Protein 4JIX (pdb70)

Sequence (216 aa):
GPMAINENKKDIKDIVNEILISLNINESINIEIKPMKQKIASFSFKTKTLRLNKYVVENFDEELLHYIILHELIHFKIKSINHGIKFENELRNYFSKNECDEIELKIIQKLIKKDIKDIVNEILISLNINESINIEIKPMKQKIASFSFKTKTLRLNKYVVENFDEELLHYIILHELIHFKIKSINHGIKFENELRNYFSKNECDEIELKIIQKLI

Organism: Methanocaldococcus jannaschii (strain ATCC 43067 / DSM 2661 / JAL-1 / JCM 10045 / NBRC 100440) (NCBI:txid243232)

Solvent-accessible surface area: 12639 Å² total; per-residue (Å²): 122,140,163,89,167,130,168,152,122,76,83,22,83,69,3,0,71,85,1,23,142,68,2,133,22,154,76,102,28,84,44,67,51,85,102,28,154,107,70,11,1,34,29,29,62,199,70,74,4,0,64,2,9,89,59,5,17,96,66,1,107,70,80,8,7,49,3,1,0,0,13,4,0,0,15,0,75,35,114,35,140,95,70,39,135,146,6,85,87,36,17,91,119,57,36,53,103,114,80,4,52,106,7,16,60,102,0,0,51,85,8,20,252,98,78,21,93,77,5,0,70,95,14,19,136,59,3,124,25,149,65,104,29,82,30,69,48,81,100,32,171,78,79,9,1,29,27,29,74,190,63,72,6,0,65,4,12,88,37,9,24,110,68,13,102,72,76,5,14,54,6,2,1,3,4,5,0,0,15,1,70,22,112,38,131,94,68,44,120,140,11,69,85,31,14,79,116,74,24,52,123,115,87,3,53,95,1,29,52,95,0,2,69,72,9,20

Secondary structure (DSSP, 8-state):
-PPPP-PPPPPHHHHHHHHHHHTT--S--EEEEE--SS-SEEEETTTTEEEEEHHHHHHS-HHHHHHHHHHHHHHHHHT-SS-SHHHHHHHTTT--HHHHHHHHHHHHHHH-/---HHHHHHHHHHHTT--S--EEEEE--SS-SEEEETTTTEEEEEHHHHHHS-HHHHHHHHHHHHHHHHHT-S--SHHHHHHHTTT--HHHHHHHHHHHHHHH-

Nearest PDB structures (foldseek):
  4jix-assembly1_A  TM=1.009E+00  e=1.979E-20  Methanocaldococcus jannaschii DSM 2661
  4jix-assembly1_B  TM=9.844E-01  e=7.527E-17  Methanocaldococcus jannaschii DSM 2661
  4qhj-assembly1_B  TM=8.381E-01  e=2.199E-07  Methanocaldococcus jannaschii DSM 2661
  4qhi-assembly2_C  TM=8.700E-01  e=8.161E-07  Methanocaldococcus jannaschii DSM 2661
  4qhg-assembly1_A-2  TM=8.416E-01  e=4.690E-06  Methanocaldococcus jannaschii DSM 2661

Radius of gyration: 18.77 Å; Cα contacts (8 Å, |Δi|>4): 238; chains: 2; bounding box: 34×48×47 Å

Foldseek 3Di:
DDDDDDDDADQLVVLLVVLCVVLVPPDDAAEAAEADDPDQWEADPVRRYTYGHNVCNVPPHSLLSSLRSNLRVLCVSVVHPDCDVSSVVSVVVPDDPVRNVVSVVVVVVVPD/DDDLVVLLVVLCVVLVPPDDAAEAEEADPPDQWEADLVRRYIYGHNVCSVPPDPVLSNLVSLQHVLCVVVVHPDCDDSNVVSCCVPADPVRVVVSVVVVVVVVD

B-factor: mean 56.29, std 16.5, range [34.21, 145.55]

CATH classification: 3.30.2010.10

InterPro domains:
  IPR002725 YgjP-like, metallopeptidase domain [PF01863] (7-95)

Structure (mmCIF, N/CA/C/O backbone):
data_4JIX
#
_entry.id   4JIX
#
_cell.length_a   76.590
_cell.length_b   76.590
_cell.length_c   124.310
_cell.angle_alpha   90.00
_cell.angle_beta   90.00
_cell.angle_gamma   120.00
#
_symmetry.space_group_name_H-M   'P 31 2 1'
#
loop_
_entity.id
_entity.type
_entity.pdbx_description
1 polymer Projannalysin
2 non-polymer 'ZINC ION'
3 non-polymer 2-AMINO-2-HYDROXYMETHYL-PROPANE-1,3-DIOL
4 non-polymer 'SULFATE ION'
5 non-polymer 'CHLORIDE ION'
6 non-polymer GLYCEROL
7 water water
#
loop_
_atom_site.group_PDB
_atom_site.id
_atom_site.type_symbol
_atom_site.label_atom_id
_atom_site.label_alt_id
_atom_site.label_comp_id
_atom_site.label_asym_id
_atom_site.label_entity_id
_atom_site.label_seq_id
_atom_site.pdbx_PDB_ins_code
_atom_site.Cartn_x
_atom_site.Cartn_y
_atom_site.Cartn_z
_atom_site.occupancy
_atom_site.B_iso_or_equiv
_atom_site.auth_seq_id
_atom_site.auth_comp_id
_atom_site.auth_asym_id
_atom_site.auth_atom_id
_atom_site.pdbx_PDB_model_num
ATOM 1 N N . GLY A 1 1 ? 47.893 -28.300 -10.522 1.00 90.28 -2 GLY A N 1
ATOM 2 C CA . GLY A 1 1 ? 47.334 -27.504 -11.603 1.00 89.96 -2 GLY A CA 1
ATOM 3 C C . GLY A 1 1 ? 48.096 -26.212 -11.818 1.00 92.64 -2 GLY A C 1
ATOM 4 O O . GLY A 1 1 ? 48.776 -25.748 -10.894 1.00 90.86 -2 GLY A O 1
ATOM 5 N N . PRO A 1 2 ? 48.023 -25.596 -13.030 1.00 89.39 -1 PRO A N 1
ATOM 6 C CA . PRO A 1 2 ? 48.745 -24.334 -13.245 1.00 88.57 -1 PRO A CA 1
ATOM 7 C C . PRO A 1 2 ? 48.047 -23.180 -12.538 1.00 91.38 -1 PRO A C 1
ATOM 8 O O . PRO A 1 2 ? 46.814 -23.104 -12.530 1.00 89.13 -1 PRO A O 1
ATOM 12 N N . MET A 1 3 ? 48.833 -22.304 -11.913 1.00 89.59 1 MET A N 1
ATOM 13 C CA . MET A 1 3 ? 48.288 -21.150 -11.220 1.00 87.92 1 MET A CA 1
ATOM 14 C C . MET A 1 3 ? 47.850 -20.110 -12.255 1.00 90.63 1 MET A C 1
ATOM 15 O O . MET A 1 3 ? 48.644 -19.732 -13.125 1.00 90.73 1 MET A O 1
ATOM 20 N N . ALA A 1 4 ? 46.576 -19.672 -12.169 1.00 85.92 2 ALA A N 1
ATOM 21 C CA . ALA A 1 4 ? 46.036 -18.615 -13.024 1.00 86.24 2 ALA A CA 1
ATOM 22 C C . ALA A 1 4 ? 46.827 -17.339 -12.741 1.00 91.48 2 ALA A C 1
ATOM 23 O O . ALA A 1 4 ? 47.086 -17.034 -11.580 1.00 88.70 2 ALA A O 1
ATOM 25 N N . ILE A 1 5 ? 47.316 -16.674 -13.797 1.00 92.90 3 ILE A N 1
ATOM 26 C CA . ILE A 1 5 ? 48.167 -15.484 -13.713 1.00 93.76 3 ILE A CA 1
ATOM 27 C C . ILE A 1 5 ? 47.503 -14.385 -12.869 1.00 99.74 3 ILE A C 1
ATOM 28 O O . ILE A 1 5 ? 46.397 -13.937 -13.191 1.00 98.59 3 ILE A O 1
ATOM 33 N N . ASN A 1 6 ? 48.187 -13.982 -11.771 1.00 98.49 4 ASN A N 1
ATOM 34 C CA . ASN A 1 6 ? 47.746 -12.901 -10.890 1.00 97.28 4 ASN A CA 1
ATOM 35 C C . ASN A 1 6 ? 47.835 -11.614 -11.702 1.00 104.16 4 ASN A C 1
ATOM 36 O O . ASN A 1 6 ? 48.931 -11.199 -12.103 1.00 105.62 4 ASN A O 1
ATOM 41 N N . GLU A 1 7 ? 46.658 -11.071 -12.053 1.00 100.86 5 GLU A N 1
ATOM 42 C CA . GLU A 1 7 ? 46.482 -9.870 -12.869 1.00 101.59 5 GLU A CA 1
ATOM 43 C C . GLU A 1 7 ? 47.280 -8.669 -12.343 1.00 102.49 5 GLU A C 1
ATOM 44 O O . GLU A 1 7 ? 47.439 -8.513 -11.125 1.00 99.86 5 GLU A O 1
ATOM 50 N N . ASN A 1 8 ? 47.773 -7.829 -13.282 1.00 98.85 6 ASN A N 1
ATOM 51 C CA . ASN A 1 8 ? 48.555 -6.616 -13.024 1.00 97.33 6 ASN A CA 1
ATOM 52 C C . ASN A 1 8 ? 47.873 -5.721 -11.996 1.00 94.07 6 ASN A C 1
ATOM 53 O O . ASN A 1 8 ? 46.704 -5.360 -12.167 1.00 92.67 6 ASN A O 1
ATOM 58 N N . LYS A 1 9 ? 48.596 -5.410 -10.906 1.00 85.90 7 LYS A N 1
ATOM 59 C CA . LYS A 1 9 ? 48.087 -4.563 -9.836 1.00 81.58 7 LYS A CA 1
ATOM 60 C C . LYS A 1 9 ? 47.890 -3.146 -10.380 1.00 81.03 7 LYS A C 1
ATOM 61 O O . LYS A 1 9 ? 48.802 -2.583 -11.001 1.00 81.76 7 LYS A O 1
ATOM 67 N N . LYS A 1 10 ? 46.656 -2.626 -10.239 1.00 72.92 8 LYS A N 1
ATOM 68 C CA . LYS A 1 10 ? 46.284 -1.270 -10.641 1.00 70.90 8 LYS A CA 1
ATOM 69 C C . LYS A 1 10 ? 47.060 -0.297 -9.764 1.00 70.72 8 LYS A C 1
ATOM 70 O O . LYS A 1 10 ? 47.184 -0.541 -8.562 1.00 68.70 8 LYS A O 1
ATOM 76 N N . ASP A 1 11 ? 47.623 0.761 -10.358 1.00 67.73 9 ASP A N 1
ATOM 77 C CA . ASP A 1 11 ? 48.367 1.778 -9.615 1.00 67.02 9 ASP A CA 1
ATOM 78 C C . ASP A 1 11 ? 47.434 2.450 -8.618 1.00 66.48 9 ASP A C 1
ATOM 79 O O . ASP A 1 11 ? 46.270 2.711 -8.941 1.00 65.10 9 ASP A O 1
ATOM 84 N N . ILE A 1 12 ? 47.928 2.684 -7.396 1.00 60.49 10 ILE A N 1
ATOM 85 C CA . ILE A 1 12 ? 47.155 3.286 -6.313 1.00 57.67 10 ILE A CA 1
ATOM 86 C C . ILE A 1 12 ? 46.525 4.626 -6.756 1.00 59.52 10 ILE A C 1
ATOM 87 O O . ILE A 1 12 ? 45.355 4.850 -6.464 1.00 57.39 10 ILE A O 1
ATOM 92 N N . LYS A 1 13 ? 47.261 5.453 -7.526 1.00 57.56 11 LYS A N 1
ATOM 93 C CA . LYS A 1 13 ? 46.775 6.743 -8.033 1.00 57.40 11 LYS A CA 1
ATOM 94 C C . LYS A 1 13 ? 45.565 6.550 -8.959 1.00 58.93 11 LYS A C 1
ATOM 95 O O . LYS A 1 13 ? 44.630 7.345 -8.900 1.00 56.96 11 LYS A O 1
ATOM 101 N N . ASP A 1 14 ? 45.555 5.466 -9.766 1.00 56.25 12 ASP A N 1
ATOM 102 C CA . ASP A 1 14 ? 44.441 5.140 -10.663 1.00 56.04 12 ASP A CA 1
ATOM 103 C C . ASP A 1 14 ? 43.195 4.737 -9.873 1.00 57.17 12 ASP A C 1
ATOM 104 O O . ASP A 1 14 ? 42.088 5.108 -10.276 1.00 56.76 12 ASP A O 1
ATOM 109 N N . ILE A 1 15 ? 43.363 3.981 -8.755 1.00 51.48 13 ILE A N 1
ATOM 110 C CA . ILE A 1 15 ? 42.244 3.583 -7.903 1.00 49.50 13 ILE A CA 1
ATOM 111 C C . ILE A 1 15 ? 41.603 4.858 -7.310 1.00 51.38 13 ILE A C 1
ATOM 112 O O . ILE A 1 15 ? 40.375 5.009 -7.344 1.00 50.03 13 ILE A O 1
ATOM 117 N N . VAL A 1 16 ? 42.441 5.771 -6.776 1.00 48.03 14 VAL A N 1
ATOM 118 C CA . VAL A 1 16 ? 41.994 7.042 -6.186 1.00 46.54 14 VAL A CA 1
ATOM 119 C C . VAL A 1 16 ? 41.235 7.879 -7.235 1.00 50.83 14 VAL A C 1
ATOM 120 O O . VAL A 1 16 ? 40.113 8.306 -6.957 1.00 50.49 14 VAL A O 1
ATOM 124 N N . ASN A 1 17 ? 41.824 8.080 -8.436 1.00 48.36 15 ASN A N 1
ATOM 125 C CA . ASN A 1 17 ? 41.230 8.911 -9.487 1.00 49.64 15 ASN A CA 1
ATOM 126 C C . ASN A 1 17 ? 39.877 8.378 -9.968 1.00 53.63 15 ASN A C 1
ATOM 127 O O . ASN A 1 17 ? 38.972 9.177 -10.189 1.00 52.94 15 ASN A O 1
ATOM 132 N N . GLU A 1 18 ? 39.720 7.048 -10.065 1.00 51.16 16 GLU A N 1
ATOM 133 C CA . GLU A 1 18 ? 38.469 6.408 -10.473 1.00 51.44 16 GLU A CA 1
ATOM 134 C C . GLU A 1 18 ? 37.340 6.708 -9.465 1.00 52.48 16 GLU A C 1
ATOM 135 O O . GLU A 1 18 ? 36.204 6.949 -9.870 1.00 52.22 16 GLU A O 1
ATOM 141 N N . ILE A 1 19 ? 37.665 6.724 -8.162 1.00 47.53 17 ILE A N 1
ATOM 142 C CA . ILE A 1 19 ? 36.702 7.017 -7.086 1.00 46.12 17 ILE A CA 1
ATOM 143 C C . ILE A 1 19 ? 36.356 8.514 -7.094 1.00 49.34 17 ILE A C 1
ATOM 144 O O . ILE A 1 19 ? 35.177 8.858 -6.994 1.00 48.71 17 ILE A O 1
ATOM 149 N N . LEU A 1 20 ? 37.362 9.397 -7.249 1.00 46.13 18 LEU A N 1
ATOM 150 C CA . LEU A 1 20 ? 37.097 10.843 -7.359 1.00 46.16 18 LEU A CA 1
ATOM 151 C C . LEU A 1 20 ? 36.161 11.113 -8.539 1.00 50.89 18 LEU A C 1
ATOM 152 O O . LEU A 1 20 ? 35.265 11.941 -8.416 1.00 50.74 18 LEU A O 1
ATOM 157 N N . ILE A 1 21 ? 36.327 10.375 -9.665 1.00 51.33 19 ILE A N 1
ATOM 158 C CA . ILE A 1 21 ? 35.459 10.533 -10.841 1.00 53.66 19 ILE A CA 1
ATOM 159 C C . ILE A 1 21 ? 34.035 10.028 -10.512 1.00 56.18 19 ILE A C 1
ATOM 160 O O . ILE A 1 21 ? 33.094 10.800 -10.677 1.00 54.86 19 ILE A O 1
ATOM 165 N N . SER A 1 22 ? 33.890 8.773 -9.987 1.00 52.19 20 SER A N 1
ATOM 166 C CA . SER A 1 22 ? 32.577 8.181 -9.678 1.00 52.12 20 SER A CA 1
ATOM 167 C C . SER A 1 22 ? 31.819 8.985 -8.608 1.00 53.93 20 SER A C 1
ATOM 168 O O . SER A 1 22 ? 30.599 9.115 -8.704 1.00 54.14 20 SER A O 1
ATOM 171 N N . LEU A 1 23 ? 32.540 9.576 -7.631 1.00 49.31 21 LEU A N 1
ATOM 172 C CA . LEU A 1 23 ? 31.917 10.403 -6.593 1.00 47.46 21 LEU A CA 1
ATOM 173 C C . LEU A 1 23 ? 31.710 11.845 -7.042 1.00 53.47 21 LEU A C 1
ATOM 174 O O . LEU A 1 23 ? 31.099 12.617 -6.306 1.00 52.28 21 LEU A O 1
ATOM 179 N N . ASN A 1 24 ? 32.201 12.214 -8.243 1.00 53.03 22 ASN A N 1
ATOM 180 C CA . ASN A 1 24 ? 32.110 13.569 -8.822 1.00 54.27 22 ASN A CA 1
ATOM 181 C C . ASN A 1 24 ? 32.783 14.629 -7.902 1.00 55.57 22 ASN A C 1
ATOM 182 O O . ASN A 1 24 ? 32.208 15.684 -7.612 1.00 54.92 22 ASN A O 1
ATOM 187 N N . ILE A 1 25 ? 33.997 14.318 -7.427 1.00 50.12 23 ILE A N 1
ATOM 188 C CA . ILE A 1 25 ? 34.791 15.237 -6.599 1.00 47.70 23 ILE A CA 1
ATOM 189 C C . ILE A 1 25 ? 35.820 15.926 -7.521 1.00 51.57 23 ILE A C 1
ATOM 190 O O . ILE A 1 25 ? 36.700 15.248 -8.082 1.00 50.11 23 ILE A O 1
ATOM 195 N N . ASN A 1 26 ? 35.712 17.257 -7.687 1.00 50.11 24 ASN A N 1
ATOM 196 C CA . ASN A 1 26 ? 36.690 17.997 -8.491 1.00 50.77 24 ASN A CA 1
ATOM 197 C C . ASN A 1 26 ? 37.616 18.832 -7.601 1.00 53.51 24 ASN A C 1
ATOM 198 O O . ASN A 1 26 ? 38.390 19.648 -8.105 1.00 54.52 24 ASN A O 1
ATOM 203 N N . GLU A 1 27 ? 37.559 18.636 -6.283 1.00 47.86 25 GLU A N 1
ATOM 204 C CA . GLU A 1 27 ? 38.500 19.337 -5.425 1.00 47.24 25 GLU A CA 1
ATOM 205 C C . GLU A 1 27 ? 39.797 18.565 -5.464 1.00 52.27 25 GLU A C 1
ATOM 206 O O . GLU A 1 27 ? 39.775 17.333 -5.478 1.00 51.56 25 GLU A O 1
ATOM 212 N N . SER A 1 28 ? 40.918 19.277 -5.491 1.00 50.07 26 SER A N 1
ATOM 213 C CA . SER A 1 28 ? 42.246 18.671 -5.505 1.00 50.29 26 SER A CA 1
ATOM 214 C C . SER A 1 28 ? 42.560 18.011 -4.154 1.00 52.22 26 SER A C 1
ATOM 215 O O . SER A 1 28 ? 42.147 18.520 -3.112 1.00 49.49 26 SER A O 1
ATOM 218 N N . ILE A 1 29 ? 43.253 16.867 -4.166 1.00 50.33 27 ILE A N 1
ATOM 219 C CA . ILE A 1 29 ? 43.663 16.211 -2.918 1.00 50.80 27 ILE A CA 1
ATOM 220 C C . ILE A 1 29 ? 45.142 15.824 -3.004 1.00 57.77 27 ILE A C 1
ATOM 221 O O . ILE A 1 29 ? 45.714 15.728 -4.098 1.00 58.48 27 ILE A O 1
ATOM 226 N N . ASN A 1 30 ? 45.750 15.619 -1.844 1.00 52.81 28 ASN A N 1
ATOM 227 C CA . ASN A 1 30 ? 47.108 15.117 -1.728 1.00 53.43 28 ASN A CA 1
ATOM 228 C C . ASN A 1 30 ? 47.006 13.656 -1.346 1.00 55.57 28 ASN A C 1
ATOM 229 O O . ASN A 1 30 ? 46.101 13.291 -0.596 1.00 52.80 28 ASN A O 1
ATOM 234 N N . ILE A 1 31 ? 47.891 12.814 -1.880 1.00 53.87 29 ILE A N 1
ATOM 235 C CA . ILE A 1 31 ? 47.922 11.388 -1.546 1.00 53.79 29 ILE A CA 1
ATOM 236 C C . ILE A 1 31 ? 49.256 11.101 -0.868 1.00 58.44 29 ILE A C 1
ATOM 237 O O . ILE A 1 31 ? 50.307 11.366 -1.454 1.00 58.51 29 ILE A O 1
ATOM 242 N N . GLU A 1 32 ? 49.212 10.586 0.369 1.00 54.19 30 GLU A N 1
ATOM 243 C CA . GLU A 1 32 ? 50.412 10.238 1.130 1.00 54.98 30 GLU A CA 1
ATOM 244 C C . GLU A 1 32 ? 50.397 8.751 1.462 1.00 57.91 30 GLU A C 1
ATOM 245 O O . GLU A 1 32 ? 49.513 8.296 2.185 1.00 55.04 30 GLU A O 1
ATOM 251 N N . ILE A 1 33 ? 51.346 7.998 0.907 1.00 56.18 31 ILE A N 1
ATOM 252 C CA . ILE A 1 33 ? 51.487 6.569 1.165 1.00 56.44 31 ILE A CA 1
ATOM 253 C C . ILE A 1 33 ? 52.720 6.437 2.055 1.00 62.31 31 ILE A C 1
ATOM 254 O O . ILE A 1 33 ? 53.848 6.628 1.597 1.00 63.48 31 ILE A O 1
ATOM 259 N N . LYS A 1 34 ? 52.492 6.187 3.346 1.00 59.19 32 LYS A N 1
ATOM 260 C CA . LYS A 1 34 ? 53.580 6.117 4.316 1.00 61.13 32 LYS A CA 1
ATOM 261 C C . LYS A 1 34 ? 53.304 5.068 5.406 1.00 63.71 32 LYS A C 1
ATOM 262 O O . LYS A 1 34 ? 52.144 4.681 5.589 1.00 60.24 32 LYS A O 1
ATOM 268 N N . PRO A 1 35 ? 54.340 4.591 6.151 1.00 62.65 33 PRO A N 1
ATOM 269 C CA . PRO A 1 35 ? 54.054 3.670 7.257 1.00 62.13 33 PRO A CA 1
ATOM 270 C C . PRO A 1 35 ? 53.217 4.418 8.291 1.00 65.82 33 PRO A C 1
ATOM 271 O O . PRO A 1 35 ? 53.490 5.580 8.579 1.00 67.01 33 PRO A O 1
ATOM 275 N N . MET A 1 36 ? 52.115 3.819 8.709 1.00 61.66 34 MET A N 1
ATOM 276 C CA . MET A 1 36 ? 51.195 4.395 9.690 1.00 60.74 34 MET A CA 1
ATOM 277 C C . MET A 1 36 ? 51.025 3.375 10.804 1.00 64.71 34 MET A C 1
ATOM 278 O O . MET A 1 36 ? 50.761 2.207 10.523 1.00 63.97 34 MET A O 1
ATOM 283 N N . LYS A 1 37 ? 51.204 3.804 12.052 1.00 61.63 35 LYS A N 1
ATOM 284 C CA . LYS A 1 37 ? 51.128 2.957 13.242 1.00 61.54 35 LYS A CA 1
ATOM 285 C C . LYS A 1 37 ? 49.710 2.865 13.801 1.00 62.17 35 LYS A C 1
ATOM 286 O O . LYS A 1 37 ? 49.347 1.838 14.376 1.00 62.25 35 LYS A O 1
ATOM 292 N N . GLN A 1 38 ? 48.934 3.945 13.680 1.00 56.81 36 GLN A N 1
ATOM 293 C CA . GLN A 1 38 ? 47.624 4.078 14.313 1.00 55.54 36 GLN A CA 1
ATOM 294 C C . GLN A 1 38 ? 46.420 3.695 13.437 1.00 56.87 36 GLN A C 1
ATOM 295 O O . GLN A 1 38 ? 45.346 3.455 13.984 1.00 55.51 36 GLN A O 1
ATOM 301 N N . LYS A 1 39 ? 46.561 3.755 12.104 1.00 52.36 37 LYS A N 1
ATOM 302 C CA . LYS A 1 39 ? 45.467 3.502 11.146 1.00 49.86 37 LYS A CA 1
ATOM 303 C C . LYS A 1 39 ? 45.978 2.856 9.875 1.00 50.97 37 LYS A C 1
ATOM 304 O O . LYS A 1 39 ? 47.187 2.852 9.610 1.00 51.20 37 LYS A O 1
ATOM 310 N N . ILE A 1 40 ? 45.048 2.405 9.025 1.00 45.21 38 ILE A N 1
ATOM 311 C CA . ILE A 1 40 ? 45.437 1.917 7.714 1.00 45.71 38 ILE A CA 1
ATOM 312 C C . ILE A 1 40 ? 45.077 3.024 6.683 1.00 46.17 38 ILE A C 1
ATOM 313 O O . ILE A 1 40 ? 45.665 3.071 5.609 1.00 44.76 38 ILE A O 1
ATOM 318 N N . ALA A 1 41 ? 44.155 3.940 7.048 1.00 41.19 39 ALA A N 1
ATOM 319 C CA . ALA A 1 41 ? 43.773 5.068 6.198 1.00 41.89 39 ALA A CA 1
ATOM 320 C C . ALA A 1 41 ? 43.142 6.196 7.002 1.00 45.86 39 ALA A C 1
ATOM 321 O O . ALA A 1 41 ? 42.494 5.969 8.022 1.00 44.50 39 ALA A O 1
ATOM 323 N N . SER A 1 42 ? 43.326 7.426 6.521 1.00 42.73 40 SER A N 1
ATOM 324 C CA . SER A 1 42 ? 42.741 8.614 7.137 1.00 42.77 40 SER A CA 1
ATOM 325 C C . SER A 1 42 ? 42.598 9.705 6.080 1.00 45.41 40 SER A C 1
ATOM 326 O O . SER A 1 42 ? 43.149 9.605 4.986 1.00 43.12 40 SER A O 1
ATOM 329 N N . PHE A 1 43 ? 41.844 10.729 6.413 1.00 42.67 41 PHE A N 1
ATOM 330 C CA . PHE A 1 43 ? 41.647 11.870 5.540 1.00 42.00 41 PHE A CA 1
ATOM 331 C C . PHE A 1 43 ? 41.671 13.108 6.392 1.00 46.47 41 PHE A C 1
ATOM 332 O O . PHE A 1 43 ? 40.928 13.194 7.374 1.00 44.52 41 PHE A O 1
ATOM 340 N N . SER A 1 44 ? 42.499 14.084 6.004 1.00 44.20 42 SER A N 1
ATOM 341 C CA . SER A 1 44 ? 42.563 15.334 6.728 1.00 44.59 42 SER A CA 1
ATOM 342 C C . SER A 1 44 ? 41.843 16.419 5.942 1.00 47.71 42 SER A C 1
ATOM 343 O O . SER A 1 44 ? 42.261 16.727 4.836 1.00 47.51 42 SER A O 1
ATOM 346 N N . PHE A 1 45 ? 40.769 17.002 6.499 1.00 44.52 43 PHE A N 1
ATOM 347 C CA . PHE A 1 45 ? 40.050 18.115 5.852 1.00 45.23 43 PHE A CA 1
ATOM 348 C C . PHE A 1 45 ? 40.903 19.386 5.837 1.00 53.03 43 PHE A C 1
ATOM 349 O O . PHE A 1 45 ? 40.760 20.205 4.931 1.00 55.51 43 PHE A O 1
ATOM 357 N N . LYS A 1 46 ? 41.783 19.540 6.836 1.00 49.81 44 LYS A N 1
ATOM 358 C CA . LYS A 1 46 ? 42.660 20.708 6.988 1.00 52.22 44 LYS A CA 1
ATOM 359 C C . LYS A 1 46 ? 43.641 20.809 5.798 1.00 58.86 44 LYS A C 1
ATOM 360 O O . LYS A 1 46 ? 43.761 21.885 5.204 1.00 60.41 44 LYS A O 1
ATOM 366 N N . THR A 1 47 ? 44.292 19.686 5.418 1.00 54.02 45 THR A N 1
ATOM 367 C CA . THR A 1 47 ? 45.249 19.710 4.300 1.00 54.36 45 THR A CA 1
ATOM 368 C C . THR A 1 47 ? 44.722 19.014 3.042 1.00 56.37 45 THR A C 1
ATOM 369 O O . THR A 1 47 ? 45.428 19.018 2.030 1.00 56.38 45 THR A O 1
ATOM 373 N N . LYS A 1 48 ? 43.489 18.442 3.085 1.00 51.44 46 LYS A N 1
ATOM 374 C CA . LYS A 1 48 ? 42.874 17.695 1.965 1.00 50.45 46 LYS A CA 1
ATOM 375 C C . LYS A 1 48 ? 43.831 16.565 1.558 1.00 53.15 46 LYS A C 1
ATOM 376 O O . LYS A 1 48 ? 44.176 16.410 0.389 1.00 52.18 46 LYS A O 1
ATOM 382 N N . THR A 1 49 ? 44.305 15.809 2.561 1.00 48.85 47 THR A N 1
ATOM 383 C CA . THR A 1 49 ? 45.274 14.744 2.341 1.00 47.97 47 THR A CA 1
ATOM 384 C C . THR A 1 49 ? 44.678 13.392 2.663 1.00 48.57 47 THR A C 1
ATOM 385 O O . THR A 1 49 ? 44.243 13.145 3.794 1.00 45.73 47 THR A O 1
ATOM 389 N N . LEU A 1 50 ? 44.704 12.502 1.673 1.00 44.40 48 LEU A N 1
ATOM 390 C CA . LEU A 1 50 ? 44.305 11.117 1.853 1.00 42.51 48 LEU A CA 1
ATOM 391 C C . LEU A 1 50 ? 45.575 10.387 2.27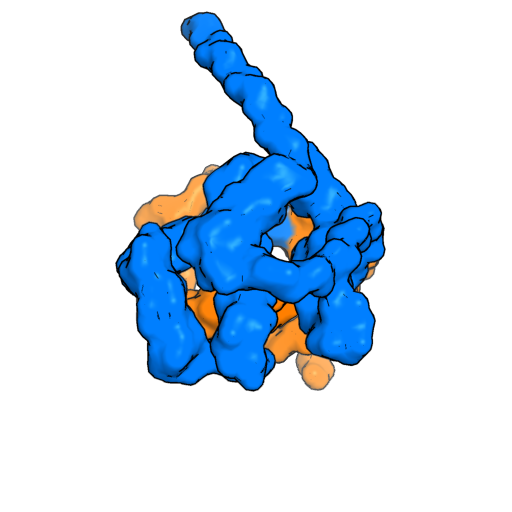6 1.00 47.64 48 LEU A C 1
ATOM 392 O O . LEU A 1 50 ? 46.568 10.438 1.538 1.00 46.87 48 LEU A O 1
ATOM 397 N N . ARG A 1 51 ? 45.591 9.799 3.486 1.00 44.02 49 ARG A N 1
ATOM 398 C CA . ARG A 1 51 ? 46.768 9.066 3.969 1.00 44.82 49 ARG A CA 1
ATOM 399 C C . ARG A 1 51 ? 46.494 7.575 3.912 1.00 48.02 49 ARG A C 1
ATOM 400 O O . ARG A 1 51 ? 45.441 7.129 4.365 1.00 45.56 49 ARG A O 1
ATOM 408 N N . LEU A 1 52 ? 47.412 6.817 3.303 1.00 46.68 50 LEU A N 1
ATOM 409 C CA . LEU A 1 52 ? 47.253 5.367 3.156 1.00 46.86 50 LEU A CA 1
ATOM 410 C C . LEU A 1 52 ? 48.468 4.653 3.703 1.00 52.17 50 LEU A C 1
ATOM 411 O O . LEU A 1 52 ? 49.598 5.064 3.425 1.00 53.78 50 LEU A O 1
ATOM 416 N N . ASN A 1 53 ? 48.239 3.593 4.488 1.00 47.22 51 ASN A N 1
ATOM 417 C CA . ASN A 1 53 ? 49.313 2.809 5.077 1.00 48.09 51 ASN A CA 1
ATOM 418 C C . ASN A 1 53 ? 50.082 2.086 3.966 1.00 51.41 51 ASN A C 1
ATOM 419 O O . ASN A 1 53 ? 49.490 1.360 3.161 1.00 49.54 51 ASN A O 1
ATOM 424 N N . LYS A 1 54 ? 51.404 2.292 3.940 1.00 50.16 52 LYS A N 1
ATOM 425 C CA . LYS A 1 54 ? 52.326 1.752 2.937 1.00 51.63 52 LYS A CA 1
ATOM 426 C C . LYS A 1 54 ? 52.245 0.220 2.779 1.00 55.35 52 LYS A C 1
ATOM 427 O O . LYS A 1 54 ? 52.162 -0.248 1.645 1.00 54.53 52 LYS A O 1
ATOM 433 N N . TYR A 1 55 ? 52.276 -0.550 3.877 1.00 54.62 53 TYR A N 1
ATOM 434 C CA . TYR A 1 55 ? 52.203 -2.013 3.778 1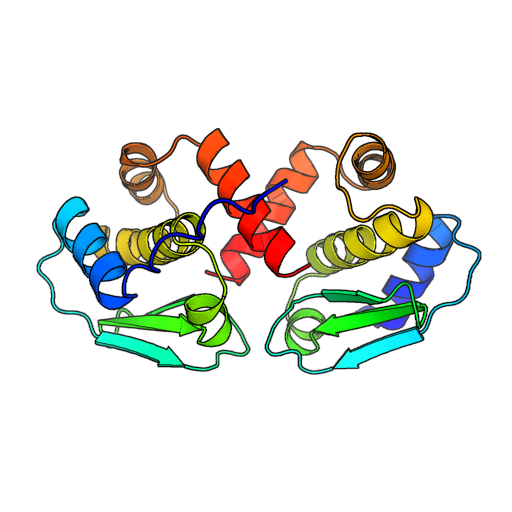.00 56.68 53 TYR A CA 1
ATOM 435 C C . TYR A 1 55 ? 50.861 -2.471 3.156 1.00 59.14 53 TYR A C 1
ATOM 436 O O . TYR A 1 55 ? 50.847 -3.395 2.342 1.00 58.98 53 TYR A O 1
ATOM 445 N N . VAL A 1 56 ? 49.749 -1.825 3.551 1.00 53.29 54 VAL A N 1
ATOM 446 C CA . VAL A 1 56 ? 48.396 -2.109 3.059 1.00 51.12 54 VAL A CA 1
ATOM 447 C C . VAL A 1 56 ? 48.331 -1.828 1.545 1.00 54.49 54 VAL A C 1
ATOM 448 O O . VAL A 1 56 ? 47.855 -2.674 0.796 1.00 53.63 54 VAL A O 1
ATOM 452 N N . VAL A 1 57 ? 48.847 -0.669 1.093 1.00 53.32 55 VAL A N 1
ATOM 453 C CA . VAL A 1 57 ? 48.847 -0.296 -0.331 1.00 54.35 55 VAL A CA 1
ATOM 454 C C . VAL A 1 57 ? 49.639 -1.329 -1.171 1.00 62.39 55 VAL A C 1
ATOM 455 O O . VAL A 1 57 ? 49.242 -1.646 -2.296 1.00 62.95 55 VAL A O 1
ATOM 459 N N . GLU A 1 58 ? 50.710 -1.884 -0.600 1.00 60.82 56 GLU A N 1
ATOM 460 C CA . GLU A 1 58 ? 51.568 -2.830 -1.303 1.00 63.11 56 GLU A CA 1
ATOM 461 C C . GLU A 1 58 ? 51.091 -4.288 -1.223 1.00 68.38 56 GLU A C 1
ATOM 462 O O . GLU A 1 58 ? 51.522 -5.095 -2.048 1.00 72.11 56 GLU A O 1
ATOM 468 N N . ASN A 1 59 ? 50.211 -4.635 -0.277 1.00 62.61 57 ASN A N 1
ATOM 469 C CA . ASN A 1 59 ? 49.827 -6.035 -0.104 1.00 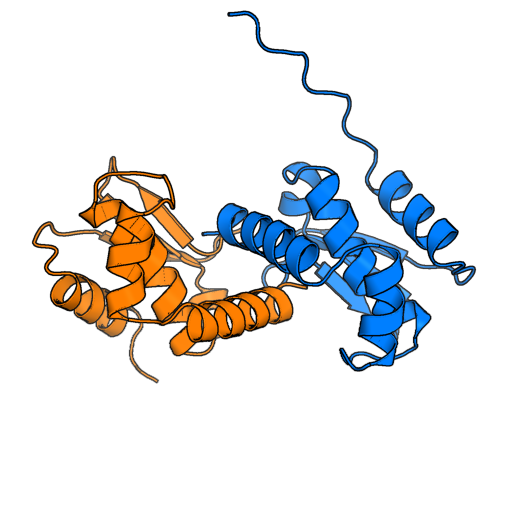62.04 57 ASN A CA 1
ATOM 470 C C . ASN A 1 59 ? 48.322 -6.345 -0.198 1.00 62.52 57 ASN A C 1
ATOM 471 O O . ASN A 1 59 ? 47.983 -7.517 -0.382 1.00 63.96 57 ASN A O 1
ATOM 476 N N . PHE A 1 60 ? 47.425 -5.348 -0.073 1.00 53.46 58 PHE A N 1
ATOM 477 C CA . PHE A 1 60 ? 45.983 -5.642 -0.146 1.00 50.02 58 PHE A CA 1
ATOM 478 C C . PHE A 1 60 ? 45.502 -5.677 -1.585 1.00 52.41 58 PHE A C 1
ATOM 479 O O . PHE A 1 60 ? 45.980 -4.889 -2.400 1.00 52.00 58 PHE A O 1
ATOM 487 N N . ASP A 1 61 ? 44.510 -6.543 -1.881 1.00 49.20 59 ASP A N 1
ATOM 488 C CA . ASP A 1 61 ? 43.889 -6.646 -3.209 1.00 50.60 59 ASP A CA 1
ATOM 489 C C . ASP A 1 61 ? 43.145 -5.339 -3.551 1.00 51.12 59 ASP A C 1
ATOM 490 O O . ASP A 1 61 ? 42.782 -4.579 -2.655 1.00 48.43 59 ASP A O 1
ATOM 495 N N . GLU A 1 62 ? 42.900 -5.105 -4.834 1.00 47.59 60 GLU A N 1
ATOM 496 C CA . GLU A 1 62 ? 42.228 -3.902 -5.325 1.00 47.15 60 GLU A CA 1
ATOM 497 C C . GLU A 1 62 ? 40.868 -3.686 -4.673 1.00 48.20 60 GLU A C 1
ATOM 498 O O . GLU A 1 62 ? 40.545 -2.555 -4.351 1.00 46.29 60 GLU A O 1
ATOM 504 N N . GLU A 1 63 ? 40.057 -4.747 -4.547 1.00 44.65 61 GLU A N 1
ATOM 505 C CA . GLU A 1 63 ? 38.739 -4.661 -3.928 1.00 44.36 61 GLU A CA 1
ATOM 506 C C . GLU A 1 63 ? 38.824 -4.023 -2.515 1.00 45.51 61 GLU A C 1
ATOM 507 O O . GLU A 1 63 ? 38.010 -3.146 -2.201 1.00 43.47 61 GLU A O 1
ATOM 513 N N . LEU A 1 64 ? 39.817 -4.438 -1.687 1.00 41.66 62 LEU A N 1
ATOM 514 C CA . LEU A 1 64 ? 39.952 -3.878 -0.330 1.00 40.75 62 LEU A CA 1
ATOM 515 C C . LEU A 1 64 ? 40.445 -2.450 -0.382 1.00 44.11 62 LEU A C 1
ATOM 516 O O . LEU A 1 64 ? 39.933 -1.614 0.353 1.00 42.48 62 LEU A O 1
ATOM 521 N N . LEU A 1 65 ? 41.405 -2.152 -1.262 1.00 43.31 63 LEU A N 1
ATOM 522 C CA . LEU A 1 65 ? 41.941 -0.785 -1.398 1.00 43.22 63 LEU A CA 1
ATOM 523 C C . LEU A 1 65 ? 40.863 0.190 -1.870 1.00 45.76 63 LEU A C 1
ATOM 524 O O . LEU A 1 65 ? 40.791 1.300 -1.361 1.00 43.22 63 LEU A O 1
ATOM 529 N N . HIS A 1 66 ? 40.033 -0.233 -2.849 1.00 43.89 64 HIS A N 1
ATOM 530 C CA . HIS A 1 66 ? 38.929 0.567 -3.385 1.00 43.93 64 HIS A CA 1
ATOM 531 C C . HIS A 1 66 ? 37.931 0.930 -2.269 1.00 44.52 64 HIS A C 1
ATOM 532 O O . HIS A 1 66 ? 37.516 2.081 -2.173 1.00 43.35 64 HIS A O 1
ATOM 539 N N . TYR A 1 67 ? 37.540 -0.060 -1.456 1.00 41.00 65 TYR A N 1
ATOM 540 C CA . TYR A 1 67 ? 36.579 0.121 -0.364 1.00 40.32 65 TYR A CA 1
ATOM 541 C C . TYR A 1 67 ? 37.092 1.117 0.688 1.00 42.78 65 TYR A C 1
ATOM 542 O O . TYR A 1 67 ? 36.315 1.948 1.173 1.00 42.79 65 TYR A O 1
ATOM 551 N N . ILE A 1 68 ? 38.381 0.992 1.061 1.00 38.30 66 ILE A N 1
ATOM 552 C CA . ILE A 1 68 ? 39.058 1.819 2.067 1.00 38.91 66 ILE A CA 1
ATOM 553 C C . ILE A 1 68 ? 39.100 3.283 1.580 1.00 42.31 66 ILE A C 1
ATOM 554 O O . ILE A 1 68 ? 38.744 4.185 2.335 1.00 40.63 66 ILE A O 1
ATOM 559 N N . ILE A 1 69 ? 39.551 3.500 0.331 1.00 38.63 67 ILE A N 1
ATOM 560 C CA . ILE A 1 69 ? 39.655 4.833 -0.272 1.00 38.43 67 ILE A CA 1
ATOM 561 C C . ILE A 1 69 ? 38.252 5.427 -0.425 1.00 42.35 67 ILE A C 1
ATOM 562 O O . ILE A 1 69 ? 38.073 6.612 -0.139 1.00 41.86 67 ILE A O 1
ATOM 567 N N . LEU A 1 70 ? 37.267 4.614 -0.889 1.00 39.58 68 LEU A N 1
ATOM 568 C CA . LEU A 1 70 ? 35.867 5.029 -1.030 1.00 38.78 68 LEU A CA 1
ATOM 569 C C . LEU A 1 70 ? 35.336 5.552 0.305 1.00 41.01 68 LEU A C 1
ATOM 570 O O . LEU A 1 70 ? 34.680 6.589 0.323 1.00 41.94 68 LEU A O 1
ATOM 575 N N . HIS A 1 71 ? 35.628 4.852 1.410 1.00 37.65 69 HIS A N 1
ATOM 576 C CA . HIS A 1 71 ? 35.192 5.295 2.741 1.00 37.82 69 HIS A CA 1
ATOM 577 C C . HIS A 1 71 ? 35.691 6.727 3.029 1.00 40.51 69 HIS A C 1
ATOM 578 O O . HIS A 1 71 ? 34.897 7.589 3.393 1.00 39.05 69 HIS A O 1
ATOM 585 N N . GLU A 1 72 ? 36.997 6.968 2.875 1.00 37.77 70 GLU A N 1
ATOM 586 C CA . GLU A 1 72 ? 37.568 8.295 3.170 1.00 37.99 70 GLU A CA 1
ATOM 587 C C . GLU A 1 72 ? 37.017 9.398 2.276 1.00 42.05 70 GLU A C 1
ATOM 588 O O . GLU A 1 72 ? 36.846 10.535 2.725 1.00 41.21 70 GLU A O 1
ATOM 594 N N . LEU A 1 73 ? 36.830 9.076 0.989 1.00 38.15 71 LEU A N 1
ATOM 595 C CA . LEU A 1 73 ? 36.420 10.071 0.022 1.00 38.92 71 LEU A CA 1
ATOM 596 C C . LEU A 1 73 ? 34.927 10.372 0.111 1.00 42.35 71 LEU A C 1
ATOM 597 O O . LEU A 1 73 ? 34.547 11.492 -0.218 1.00 41.90 71 LEU A O 1
ATOM 602 N N . ILE A 1 74 ? 34.102 9.445 0.643 1.00 39.41 72 ILE A N 1
ATOM 603 C CA . ILE A 1 74 ? 32.684 9.741 0.898 1.00 39.97 72 ILE A CA 1
ATOM 604 C C . ILE A 1 74 ? 32.631 10.852 1.971 1.00 43.83 72 ILE A C 1
ATOM 605 O O . ILE A 1 74 ? 31.927 11.840 1.768 1.00 45.73 72 ILE A O 1
ATOM 610 N N . HIS A 1 75 ? 33.447 10.731 3.052 1.00 38.66 73 HIS A N 1
ATOM 611 C CA . HIS A 1 75 ? 33.543 11.759 4.097 1.00 38.38 73 HIS A CA 1
ATOM 612 C C . HIS A 1 75 ? 33.873 13.121 3.467 1.00 43.59 73 HIS A C 1
ATOM 613 O O . HIS A 1 75 ? 33.244 14.120 3.799 1.00 43.19 73 HIS A O 1
ATOM 620 N N . PHE A 1 76 ? 34.865 13.147 2.565 1.00 40.63 74 PHE A N 1
ATOM 621 C CA . PHE A 1 76 ? 35.277 14.375 1.908 1.00 41.79 74 PHE A CA 1
ATOM 622 C C . PHE A 1 76 ? 34.131 14.935 1.062 1.00 47.52 74 PHE A C 1
ATOM 623 O O . PHE A 1 76 ? 33.867 16.139 1.129 1.00 47.81 74 PHE A O 1
ATOM 631 N N . LYS A 1 77 ? 33.415 14.060 0.319 1.00 43.35 75 LYS A N 1
ATOM 632 C CA . LYS A 1 77 ? 32.303 14.505 -0.524 1.00 44.19 75 LYS A CA 1
ATOM 633 C C . LYS A 1 77 ? 31.149 15.141 0.286 1.00 47.49 75 LYS A C 1
ATOM 634 O O . LYS A 1 77 ? 30.644 16.190 -0.108 1.00 46.45 75 LYS A O 1
ATOM 640 N N . ILE A 1 78 ? 30.732 14.505 1.390 1.00 44.30 76 ILE A N 1
ATOM 641 C CA . ILE A 1 78 ? 29.590 14.973 2.185 1.00 44.81 76 ILE A CA 1
ATOM 642 C C . ILE A 1 78 ? 29.992 16.051 3.228 1.00 47.46 76 ILE A C 1
ATOM 643 O O . ILE A 1 78 ? 29.115 16.600 3.903 1.00 47.42 76 ILE A O 1
ATOM 648 N N . LYS A 1 79 ? 31.300 16.345 3.353 1.00 42.88 77 LYS A N 1
ATOM 649 C CA . LYS A 1 79 ? 31.847 17.318 4.306 1.00 42.57 77 LYS A CA 1
ATOM 650 C C . LYS A 1 79 ? 31.412 16.958 5.745 1.00 46.77 77 LYS A C 1
ATOM 651 O O . LYS A 1 79 ? 30.885 17.795 6.486 1.00 45.89 77 LYS A O 1
ATOM 657 N N . SER A 1 80 ? 31.615 15.682 6.115 1.00 43.13 78 SER A N 1
ATOM 658 C CA . SER A 1 80 ? 31.275 15.187 7.449 1.00 43.06 78 SER A CA 1
ATOM 659 C C . SER A 1 80 ? 32.217 14.086 7.851 1.00 45.21 78 SER A C 1
ATOM 660 O O . SER A 1 80 ? 32.472 13.191 7.053 1.00 42.67 78 SER A O 1
ATOM 663 N N . ILE A 1 81 ? 32.718 14.138 9.095 1.00 42.07 79 ILE A N 1
ATOM 664 C CA . ILE A 1 81 ? 33.573 13.080 9.647 1.00 40.86 79 ILE A CA 1
ATOM 665 C C . ILE A 1 81 ? 32.692 11.926 10.188 1.00 43.97 79 ILE A C 1
ATOM 666 O O . ILE A 1 81 ? 33.218 10.899 10.609 1.00 42.48 79 ILE A O 1
ATOM 671 N N . ASN A 1 82 ? 31.356 12.105 10.179 1.00 40.43 80 ASN A N 1
ATOM 672 C CA . ASN A 1 82 ? 30.415 11.124 10.715 1.00 41.00 80 ASN A CA 1
ATOM 673 C C . ASN A 1 82 ? 29.904 10.142 9.648 1.00 44.07 80 ASN A C 1
ATOM 674 O O . ASN A 1 82 ? 30.143 10.325 8.452 1.00 42.27 80 ASN A O 1
ATOM 679 N N . HIS A 1 83 ? 29.250 9.074 10.114 1.00 42.03 81 HIS A N 1
ATOM 680 C CA . HIS A 1 83 ? 28.677 8.030 9.267 1.00 42.37 81 HIS A CA 1
ATOM 681 C C . HIS A 1 83 ? 27.149 8.083 9.396 1.00 51.38 81 HIS A C 1
ATOM 682 O O . HIS A 1 83 ? 26.509 7.095 9.754 1.00 53.66 81 HIS A O 1
ATOM 689 N N . GLY A 1 84 ? 26.580 9.251 9.137 1.00 49.66 82 GLY A N 1
ATOM 690 C CA . GLY A 1 84 ? 25.130 9.423 9.210 1.00 53.34 82 GLY A CA 1
ATOM 691 C C . GLY A 1 84 ? 24.406 8.832 8.011 1.00 60.15 82 GLY A C 1
ATOM 692 O O . GLY A 1 84 ? 24.993 8.084 7.221 1.00 59.23 82 GLY A O 1
ATOM 693 N N . ILE A 1 85 ? 23.129 9.192 7.847 1.00 59.14 83 ILE A N 1
ATOM 694 C CA . ILE A 1 85 ? 22.321 8.743 6.710 1.00 59.75 83 ILE A CA 1
ATOM 695 C C . ILE A 1 85 ? 22.928 9.283 5.395 1.00 60.41 83 ILE A C 1
ATOM 696 O O . ILE A 1 85 ? 22.908 8.564 4.400 1.00 60.76 83 ILE A O 1
ATOM 701 N N . LYS A 1 86 ? 23.523 10.501 5.407 1.00 54.56 84 LYS A N 1
ATOM 702 C CA . LYS A 1 86 ? 24.167 11.097 4.227 1.00 52.88 84 LYS A CA 1
ATOM 703 C C . LYS A 1 86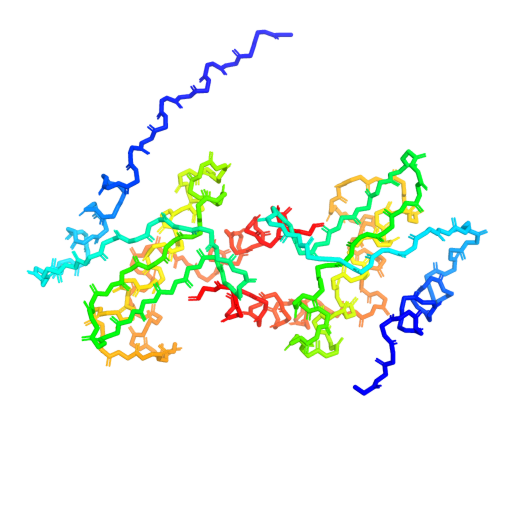 ? 25.415 10.280 3.806 1.00 53.25 84 LYS A C 1
ATOM 704 O O . LYS A 1 86 ? 25.690 10.158 2.613 1.00 50.82 84 LYS A O 1
ATOM 710 N N . PHE A 1 87 ? 26.108 9.653 4.777 1.00 48.54 85 PHE A N 1
ATOM 711 C CA . PHE A 1 87 ? 27.239 8.769 4.481 1.00 46.28 85 PHE A CA 1
ATOM 712 C C . PHE A 1 87 ? 26.702 7.487 3.837 1.00 50.60 85 PHE A C 1
ATOM 713 O O . PHE A 1 87 ? 27.178 7.091 2.766 1.00 48.09 85 PHE A O 1
ATOM 721 N N . GLU A 1 88 ? 25.691 6.861 4.491 1.00 49.29 86 GLU A N 1
ATOM 722 C CA . GLU A 1 88 ? 25.044 5.634 4.013 1.00 50.77 86 GLU A CA 1
ATOM 723 C C . GLU A 1 88 ? 24.466 5.816 2.610 1.00 54.06 86 GLU A C 1
ATOM 724 O O . GLU A 1 88 ? 24.631 4.923 1.788 1.00 53.21 86 GLU A O 1
ATOM 730 N N . ASN A 1 89 ? 23.851 6.984 2.318 1.00 52.24 87 ASN A N 1
ATOM 731 C CA . ASN A 1 89 ? 23.266 7.281 1.003 1.00 54.15 87 ASN A CA 1
ATOM 732 C C . ASN A 1 89 ? 24.300 7.187 -0.127 1.00 57.85 87 ASN A C 1
ATOM 733 O O . ASN A 1 89 ? 23.981 6.635 -1.183 1.00 58.93 87 ASN A O 1
ATOM 738 N N . GLU A 1 90 ? 25.528 7.706 0.090 1.00 51.29 88 GLU A N 1
ATOM 739 C CA . GLU A 1 90 ? 26.598 7.647 -0.914 1.00 49.98 88 GLU A CA 1
ATOM 740 C C . GLU A 1 90 ? 27.145 6.238 -1.051 1.00 51.32 88 GLU A C 1
ATOM 741 O O . GLU A 1 90 ? 27.338 5.767 -2.170 1.00 51.32 88 GLU A O 1
ATOM 747 N N . LEU A 1 91 ? 27.383 5.564 0.086 1.00 46.38 89 LEU A N 1
ATOM 748 C CA . LEU A 1 91 ? 27.922 4.212 0.129 1.00 45.82 89 LEU A CA 1
ATOM 749 C C . LEU A 1 91 ? 26.991 3.199 -0.559 1.00 50.30 89 LEU A C 1
ATOM 750 O O . LEU A 1 91 ? 27.485 2.307 -1.248 1.00 49.35 89 LEU A O 1
ATOM 755 N N . ARG A 1 92 ? 25.664 3.368 -0.412 1.00 48.42 90 ARG A N 1
ATOM 756 C CA . ARG A 1 92 ? 24.670 2.456 -0.990 1.00 50.56 90 ARG A CA 1
ATOM 757 C C . ARG A 1 92 ? 24.634 2.468 -2.520 1.00 55.93 90 ARG A C 1
ATOM 758 O O . ARG A 1 92 ? 24.092 1.525 -3.106 1.00 57.13 90 ARG A O 1
ATOM 766 N N . ASN A 1 93 ? 25.235 3.488 -3.167 1.00 52.33 91 ASN A N 1
ATOM 767 C CA . ASN A 1 93 ? 25.340 3.553 -4.627 1.00 53.68 91 ASN A CA 1
ATOM 768 C C . ASN A 1 93 ? 26.440 2.594 -5.104 1.00 54.49 91 ASN A C 1
ATOM 769 O O . ASN A 1 93 ? 26.559 2.345 -6.297 1.00 53.71 91 ASN A O 1
ATOM 774 N N . TYR A 1 94 ? 27.242 2.071 -4.162 1.00 48.52 92 TYR A N 1
ATOM 775 C CA . TYR A 1 94 ? 28.356 1.176 -4.446 1.00 48.08 92 TYR A CA 1
ATOM 776 C C . TYR A 1 94 ? 28.128 -0.217 -3.895 1.00 51.59 92 TYR A C 1
ATOM 777 O O . TYR A 1 94 ? 28.393 -1.183 -4.601 1.00 50.53 92 TYR A O 1
ATOM 786 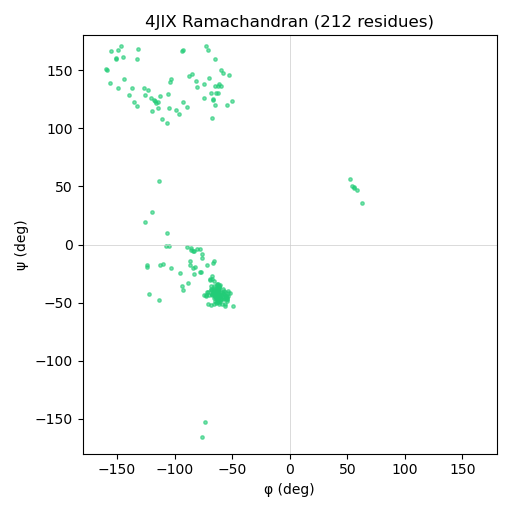N N . PHE A 1 95 ? 27.707 -0.320 -2.617 1.00 48.22 93 PHE A N 1
ATOM 787 C CA . PHE A 1 95 ? 27.542 -1.600 -1.938 1.00 47.92 93 PHE A CA 1
ATOM 788 C C . PHE A 1 95 ? 26.367 -1.630 -0.982 1.00 52.30 93 PHE A C 1
ATOM 789 O O . PHE A 1 95 ? 26.140 -0.674 -0.240 1.00 51.35 93 PHE A O 1
ATOM 797 N N . SER A 1 96 ? 25.676 -2.779 -0.939 1.00 49.44 94 SER A N 1
ATOM 798 C CA . SER A 1 96 ? 24.617 -3.054 0.031 1.00 49.10 94 SER A CA 1
ATOM 799 C C . SER A 1 96 ? 25.266 -3.245 1.405 1.00 50.40 94 SER A C 1
ATOM 800 O O . SER A 1 96 ? 26.498 -3.385 1.486 1.00 48.32 94 SER A O 1
ATOM 803 N N . LYS A 1 97 ? 24.458 -3.252 2.478 1.00 47.60 95 LYS A N 1
ATOM 804 C CA . LYS A 1 97 ? 24.963 -3.455 3.840 1.00 46.72 95 LYS A CA 1
ATOM 805 C C . LYS A 1 97 ? 25.696 -4.813 3.937 1.00 49.07 95 LYS A C 1
ATOM 806 O O . LYS A 1 97 ? 26.784 -4.863 4.496 1.00 47.55 95 LYS A O 1
ATOM 812 N N . ASN A 1 98 ? 25.128 -5.879 3.349 1.00 47.39 96 ASN A N 1
ATOM 813 C CA . ASN A 1 98 ? 25.716 -7.223 3.351 1.00 47.15 96 ASN A CA 1
ATOM 814 C C . ASN A 1 98 ? 27.076 -7.253 2.656 1.00 49.82 96 ASN A C 1
ATOM 815 O O . ASN A 1 98 ? 28.003 -7.851 3.194 1.00 48.40 96 ASN A O 1
ATOM 820 N N . GLU A 1 99 ? 27.201 -6.591 1.483 1.00 46.44 97 GLU A N 1
ATOM 821 C CA . GLU A 1 99 ? 28.458 -6.476 0.739 1.00 45.01 97 GLU A CA 1
ATOM 822 C C . GLU A 1 99 ? 29.508 -5.717 1.555 1.00 47.69 97 GLU A C 1
ATOM 823 O O . GLU A 1 99 ? 30.673 -6.105 1.530 1.00 46.84 97 GLU A O 1
ATOM 829 N N . CYS A 1 100 ? 29.099 -4.660 2.287 1.00 44.25 98 CYS A N 1
ATOM 830 C CA . CYS A 1 100 ? 30.005 -3.892 3.149 1.00 43.03 98 CYS A CA 1
ATOM 831 C C . CYS A 1 100 ? 30.531 -4.766 4.284 1.00 45.17 98 CYS A C 1
ATOM 832 O O . CYS A 1 100 ? 31.723 -4.730 4.563 1.00 43.61 98 CYS A O 1
ATOM 835 N N . ASP A 1 101 ? 29.649 -5.546 4.933 1.00 42.87 99 ASP A N 1
ATOM 836 C CA . ASP A 1 101 ? 30.036 -6.449 6.034 1.00 42.52 99 ASP A CA 1
ATOM 837 C C . ASP A 1 101 ? 31.069 -7.468 5.545 1.00 44.92 99 ASP A C 1
ATOM 838 O O . ASP A 1 101 ? 32.040 -7.750 6.255 1.00 42.44 99 ASP A O 1
ATOM 843 N N . GLU A 1 102 ? 30.865 -7.989 4.316 1.00 41.83 100 GLU A N 1
ATOM 844 C CA . GLU A 1 102 ? 31.755 -8.974 3.681 1.00 42.06 100 GLU A CA 1
ATOM 845 C C . GLU A 1 102 ? 33.151 -8.434 3.442 1.00 43.35 100 GLU A C 1
ATOM 846 O O . GLU A 1 102 ? 34.123 -9.105 3.781 1.00 42.86 100 GLU A O 1
ATOM 852 N N . ILE A 1 103 ? 33.254 -7.241 2.833 1.00 39.72 101 ILE A N 1
ATOM 853 C CA . ILE A 1 103 ? 34.542 -6.613 2.533 1.00 39.73 101 ILE A CA 1
ATOM 854 C C . ILE A 1 103 ? 35.253 -6.212 3.839 1.00 42.48 101 ILE A C 1
ATOM 855 O O . ILE A 1 103 ? 36.466 -6.411 3.982 1.00 42.00 101 ILE A O 1
ATOM 860 N N . GLU A 1 104 ? 34.506 -5.638 4.779 1.00 39.58 102 GLU A N 1
ATOM 861 C CA . GLU A 1 104 ? 35.064 -5.220 6.068 1.00 38.43 102 GLU A CA 1
ATOM 862 C C . GLU A 1 104 ? 35.624 -6.422 6.833 1.00 42.43 102 GLU A C 1
ATOM 863 O O . GLU A 1 104 ? 36.679 -6.300 7.459 1.00 40.99 102 GLU A O 1
ATOM 869 N N . LEU A 1 105 ? 34.972 -7.595 6.725 1.00 39.34 103 LEU A N 1
ATOM 870 C CA . LEU A 1 105 ? 35.501 -8.797 7.376 1.00 40.21 103 LEU A CA 1
ATOM 871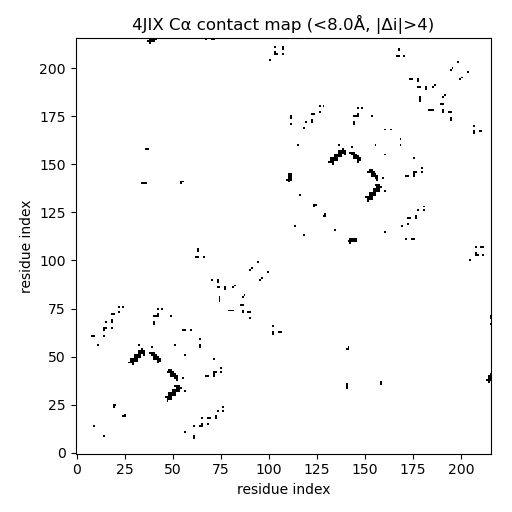 C C . LEU A 1 105 ? 36.817 -9.260 6.698 1.00 44.12 103 LEU A C 1
ATOM 872 O O . LEU A 1 105 ? 37.736 -9.706 7.394 1.00 43.58 103 LEU A O 1
ATOM 877 N N . LYS A 1 106 ? 36.920 -9.111 5.360 1.00 40.70 104 LYS A N 1
ATOM 878 C CA . LYS A 1 106 ? 38.150 -9.459 4.642 1.00 40.43 104 LYS A CA 1
ATOM 879 C C . LYS A 1 106 ? 39.308 -8.569 5.129 1.00 42.74 104 LYS A C 1
ATOM 880 O O . LYS A 1 106 ? 40.411 -9.070 5.352 1.00 43.49 104 LYS A O 1
ATOM 886 N N . ILE A 1 107 ? 39.037 -7.266 5.331 1.00 37.60 105 ILE A N 1
ATOM 887 C CA . ILE A 1 107 ? 40.019 -6.298 5.839 1.00 36.70 105 ILE A CA 1
ATOM 888 C C . ILE A 1 107 ? 40.474 -6.731 7.241 1.00 40.57 105 ILE A C 1
ATOM 889 O O . ILE A 1 107 ? 41.677 -6.846 7.507 1.00 39.78 105 ILE A O 1
ATOM 894 N N . ILE A 1 108 ? 39.516 -6.997 8.127 1.00 38.40 106 ILE A N 1
ATOM 895 C CA . ILE A 1 108 ? 39.836 -7.414 9.501 1.00 38.51 106 ILE A CA 1
ATOM 896 C C . ILE A 1 108 ? 40.722 -8.670 9.480 1.00 41.52 106 ILE A C 1
ATOM 897 O O . ILE A 1 108 ? 41.741 -8.711 10.174 1.00 40.74 106 ILE A O 1
ATOM 902 N N . GLN A 1 109 ? 40.359 -9.664 8.653 1.00 37.86 107 GLN A N 1
ATOM 903 C CA . GLN A 1 109 ? 41.055 -10.948 8.613 1.00 38.76 107 GLN A CA 1
ATOM 904 C C . GLN A 1 109 ? 42.383 -10.899 7.837 1.00 42.63 107 GLN A C 1
ATOM 905 O O . GLN A 1 109 ? 43.162 -11.847 7.914 1.00 43.31 107 GLN A O 1
ATOM 911 N N . LYS A 1 110 ? 42.716 -9.754 7.240 1.00 39.77 108 LYS A N 1
ATOM 912 C CA . LYS A 1 110 ? 44.054 -9.534 6.684 1.00 40.41 108 LYS A CA 1
ATOM 913 C C . LYS A 1 110 ? 44.990 -9.115 7.829 1.00 43.90 108 LYS A C 1
ATOM 914 O O . LYS A 1 110 ? 46.209 -9.172 7.680 1.00 45.06 108 LYS A O 1
ATOM 920 N N . LEU A 1 111 ? 44.411 -8.645 8.964 1.00 38.72 109 LEU A N 1
ATOM 921 C CA . LEU A 1 111 ? 45.192 -8.096 10.076 1.00 39.96 109 LEU A CA 1
ATOM 922 C C . LEU A 1 111 ? 45.160 -8.932 11.343 1.00 43.82 109 LEU A C 1
ATOM 923 O O . LEU A 1 111 ? 46.025 -8.746 12.205 1.00 42.93 109 LEU A O 1
ATOM 928 N N . ILE A 1 112 ? 44.181 -9.847 11.462 1.00 40.73 110 ILE A N 1
ATOM 929 C CA . ILE A 1 112 ? 44.058 -10.784 12.596 1.00 43.22 110 ILE A CA 1
ATOM 930 C C . ILE A 1 112 ? 43.880 -12.198 12.031 1.00 40.12 110 ILE A C 1
ATOM 931 O O . ILE A 1 112 ? 44.169 -13.174 12.754 1.00 44.56 110 ILE A O 1
ATOM 937 N N . LYS B 1 9 ? 42.306 -1.060 31.716 1.00 79.40 7 LYS B N 1
ATOM 938 C CA . LYS B 1 9 ? 42.801 -1.146 33.090 1.00 80.73 7 LYS B CA 1
ATOM 939 C C . LYS B 1 9 ? 43.387 -2.542 33.375 1.00 81.12 7 LYS B C 1
ATOM 940 O O . LYS B 1 9 ? 44.461 -2.635 33.979 1.00 82.28 7 LYS B O 1
ATOM 946 N N . LYS B 1 10 ? 42.690 -3.614 32.939 1.00 72.86 8 LYS B N 1
ATOM 947 C CA . LYS B 1 10 ? 43.134 -4.999 33.125 1.00 69.88 8 LYS B CA 1
ATOM 948 C C . LYS B 1 10 ? 44.374 -5.257 32.262 1.00 69.09 8 LYS B C 1
ATOM 949 O O . LYS B 1 10 ? 44.369 -4.925 31.074 1.00 68.73 8 LYS B O 1
ATOM 955 N N . ASP B 1 11 ? 45.437 -5.827 32.862 1.00 62.88 9 ASP B N 1
ATOM 956 C CA . ASP B 1 11 ? 46.674 -6.138 32.141 1.00 61.06 9 ASP B CA 1
ATOM 957 C C . ASP B 1 11 ? 46.372 -7.116 30.983 1.00 57.13 9 ASP B C 1
ATOM 958 O O . ASP B 1 11 ? 45.591 -8.052 31.156 1.00 54.53 9 ASP B O 1
ATOM 963 N N . ILE B 1 12 ? 46.958 -6.857 29.806 1.00 50.68 10 ILE B N 1
ATOM 964 C CA . ILE B 1 12 ? 46.733 -7.640 28.593 1.00 47.89 10 ILE B CA 1
ATOM 965 C C . ILE B 1 12 ? 47.038 -9.143 28.793 1.00 49.86 10 ILE B C 1
ATOM 966 O O . ILE B 1 12 ? 46.269 -9.969 28.303 1.00 47.38 10 ILE B O 1
ATOM 971 N N . LYS B 1 13 ? 48.118 -9.490 29.522 1.00 48.63 11 LYS B N 1
ATOM 972 C CA . LYS B 1 13 ? 48.483 -10.899 29.747 1.00 48.25 11 LYS B CA 1
ATOM 973 C C . LYS B 1 13 ? 47.467 -11.591 30.657 1.00 49.98 11 LYS B C 1
ATOM 974 O O . LYS B 1 13 ? 47.218 -12.776 30.463 1.00 48.66 11 LYS B O 1
ATOM 980 N N . ASP B 1 14 ? 46.826 -10.850 31.586 1.00 47.70 12 ASP B N 1
ATOM 981 C CA . ASP B 1 14 ? 45.757 -11.396 32.435 1.00 47.50 12 ASP B CA 1
ATOM 982 C C . ASP B 1 14 ? 44.541 -11.746 31.565 1.00 48.46 12 ASP B C 1
ATOM 983 O O . ASP B 1 14 ? 43.945 -12.804 31.754 1.00 47.75 12 ASP B O 1
ATOM 988 N N . ILE B 1 15 ? 44.198 -10.873 30.598 1.00 44.19 13 ILE B N 1
ATOM 989 C CA . ILE B 1 15 ? 43.100 -11.104 29.647 1.00 43.69 13 ILE B CA 1
ATOM 990 C C . ILE B 1 15 ? 43.398 -12.362 28.805 1.00 46.04 13 ILE B C 1
ATOM 991 O O . ILE B 1 15 ? 42.535 -13.227 28.714 1.00 44.65 13 ILE B O 1
ATOM 996 N N . VAL B 1 16 ? 44.614 -12.470 28.216 1.00 42.39 14 VAL B N 1
ATOM 997 C CA . VAL B 1 16 ? 44.992 -13.639 27.397 1.00 40.02 14 VAL B CA 1
ATOM 998 C C . VAL B 1 16 ? 44.867 -14.907 28.233 1.00 41.16 14 VAL B C 1
ATOM 999 O O . VAL B 1 16 ? 44.291 -15.893 27.761 1.00 39.99 14 VAL B O 1
ATOM 1003 N N . ASN B 1 17 ? 45.399 -14.885 29.471 1.00 40.09 15 ASN B N 1
ATOM 1004 C CA . ASN B 1 17 ? 45.368 -16.045 30.363 1.00 41.03 15 ASN B CA 1
ATOM 1005 C C . ASN B 1 17 ? 43.954 -16.474 30.728 1.00 44.47 15 ASN B C 1
ATOM 1006 O O . ASN B 1 17 ? 43.698 -17.676 30.788 1.00 42.17 15 ASN B O 1
ATOM 1011 N N . GLU B 1 18 ? 43.031 -15.510 30.933 1.00 42.76 16 GLU B N 1
ATOM 1012 C CA . GLU B 1 18 ? 41.624 -15.820 31.230 1.00 42.54 16 GLU B CA 1
ATOM 1013 C C . GLU B 1 18 ? 40.959 -16.499 30.041 1.00 43.97 16 GLU B C 1
ATOM 1014 O O . GLU B 1 18 ? 40.184 -17.443 30.220 1.00 44.53 16 GLU B O 1
ATOM 1020 N N . ILE B 1 19 ? 41.292 -16.044 28.828 1.00 39.06 17 ILE B N 1
ATOM 1021 C CA . ILE B 1 19 ? 40.717 -16.586 27.587 1.00 38.46 17 ILE B CA 1
ATOM 1022 C C . ILE B 1 19 ? 41.265 -17.993 27.317 1.00 42.80 17 ILE B C 1
ATOM 1023 O O . ILE B 1 19 ? 40.495 -18.868 26.920 1.00 41.66 17 ILE B O 1
ATOM 1028 N N . LEU B 1 20 ? 42.568 -18.224 27.556 1.00 40.83 18 LEU B N 1
ATOM 1029 C CA . LEU B 1 20 ? 43.137 -19.570 27.377 1.00 40.80 18 LEU B CA 1
ATOM 1030 C C . LEU B 1 20 ? 42.377 -20.585 28.252 1.00 44.32 18 LEU B C 1
ATOM 1031 O O . LEU B 1 20 ? 42.029 -21.669 27.786 1.00 44.99 18 LEU B O 1
ATOM 1036 N N . ILE B 1 21 ? 42.076 -20.198 29.502 1.00 40.01 19 ILE B N 1
ATOM 1037 C CA . ILE B 1 21 ? 41.376 -21.055 30.453 1.00 39.80 19 ILE B CA 1
ATOM 1038 C C . ILE B 1 21 ? 39.892 -21.163 30.097 1.00 44.98 19 ILE B C 1
ATOM 1039 O O . ILE B 1 21 ? 39.387 -22.276 30.107 1.00 45.53 19 ILE B O 1
ATOM 1044 N N . SER B 1 22 ? 39.201 -20.053 29.733 1.00 42.63 20 SER B N 1
ATOM 1045 C CA . SER B 1 22 ? 37.774 -20.184 29.407 1.00 44.00 20 SER B CA 1
ATOM 1046 C C . SER B 1 22 ? 37.561 -21.000 28.115 1.00 46.30 20 SER B C 1
ATOM 1047 O O . SER B 1 22 ? 36.541 -21.681 27.993 1.00 45.03 20 SER B O 1
ATOM 1050 N N . LEU B 1 23 ? 38.550 -21.003 27.196 1.00 42.51 21 LEU B N 1
ATOM 1051 C CA . LEU B 1 23 ? 38.457 -21.821 25.987 1.00 41.90 21 LEU B CA 1
ATOM 1052 C C . LEU B 1 23 ? 38.832 -23.283 26.268 1.00 47.34 21 LEU B C 1
ATOM 1053 O O . LEU B 1 23 ? 38.756 -24.094 25.358 1.00 47.19 21 LEU B O 1
ATOM 1058 N N . ASN B 1 24 ? 39.262 -23.617 27.509 1.00 45.99 22 ASN B N 1
ATOM 1059 C CA . ASN B 1 24 ? 39.671 -24.967 27.924 1.00 47.21 22 ASN B CA 1
ATOM 1060 C C . ASN B 1 24 ? 40.894 -25.435 27.119 1.00 51.28 22 ASN B C 1
ATOM 1061 O O . ASN B 1 24 ? 41.002 -26.604 26.760 1.00 51.45 22 ASN B O 1
ATOM 1066 N N . ILE B 1 25 ? 41.796 -24.496 26.799 1.00 47.56 23 ILE B N 1
ATOM 1067 C CA . ILE B 1 25 ? 43.070 -24.788 26.132 1.00 46.15 23 ILE B CA 1
ATOM 1068 C C . ILE B 1 25 ? 43.998 -25.267 27.248 1.00 50.39 23 ILE B C 1
ATOM 1069 O O . ILE B 1 25 ? 44.000 -24.660 28.329 1.00 48.44 23 ILE B O 1
ATOM 1074 N N . ASN B 1 26 ? 44.747 -26.353 27.012 1.00 47.83 24 ASN B N 1
ATOM 1075 C CA . ASN B 1 26 ? 45.637 -26.913 28.043 1.00 50.18 24 ASN B CA 1
ATOM 1076 C C . ASN B 1 26 ? 47.080 -27.050 27.513 1.00 54.05 24 ASN B C 1
ATOM 1077 O O . ASN B 1 26 ? 47.885 -27.805 28.050 1.00 56.71 24 ASN B O 1
ATOM 1082 N N . GLU B 1 27 ? 47.381 -26.313 26.450 1.00 48.32 25 GLU B N 1
ATOM 1083 C CA . GLU B 1 27 ? 48.687 -26.247 25.810 1.00 48.25 25 GLU B CA 1
ATOM 1084 C C . GLU B 1 27 ? 49.228 -24.856 25.979 1.00 47.90 25 GLU B C 1
ATOM 1085 O O . GLU B 1 27 ? 48.629 -23.917 25.466 1.00 45.47 25 GLU B O 1
ATOM 1091 N N . SER B 1 28 ? 50.354 -24.725 26.675 1.00 43.75 26 SER B N 1
ATOM 1092 C CA . SER B 1 28 ? 51.049 -23.472 26.956 1.00 42.90 26 SER B CA 1
ATOM 1093 C C . SER B 1 28 ? 51.435 -22.717 25.688 1.00 46.31 26 SER B C 1
ATOM 1094 O O . SER B 1 28 ? 51.736 -23.329 24.659 1.00 45.61 26 SER B O 1
ATOM 1097 N N . ILE B 1 29 ? 51.433 -21.380 25.772 1.00 42.66 27 ILE B N 1
ATOM 1098 C CA . ILE B 1 29 ? 51.791 -20.522 24.642 1.00 42.05 27 ILE B CA 1
ATOM 1099 C C . ILE B 1 29 ? 52.782 -19.456 25.087 1.00 48.10 27 ILE B C 1
ATOM 1100 O O . ILE B 1 29 ? 53.003 -19.259 26.284 1.00 48.19 27 ILE B O 1
ATOM 1105 N N . ASN B 1 30 ? 53.362 -18.764 24.109 1.00 45.79 28 ASN B N 1
ATOM 1106 C CA . ASN B 1 30 ? 54.202 -17.589 24.323 1.00 47.21 28 ASN B CA 1
ATOM 1107 C C . ASN B 1 30 ? 53.363 -16.390 23.953 1.00 49.70 28 ASN B C 1
ATOM 1108 O O . ASN B 1 30 ? 52.588 -16.486 23.001 1.00 46.59 28 ASN B O 1
ATOM 1113 N N . ILE B 1 31 ? 53.453 -15.291 24.717 1.00 48.43 29 ILE B N 1
ATOM 1114 C CA . ILE B 1 31 ? 52.715 -14.059 24.407 1.00 47.71 29 ILE B CA 1
ATOM 1115 C C . ILE B 1 31 ? 53.729 -12.940 24.149 1.00 53.86 29 ILE B C 1
ATOM 1116 O O . ILE B 1 31 ? 54.573 -12.665 25.004 1.00 54.67 29 ILE B O 1
ATOM 1121 N N . GLU B 1 32 ? 53.646 -12.300 22.976 1.00 49.69 30 GLU B N 1
ATOM 1122 C CA . GLU B 1 32 ? 54.508 -11.171 22.640 1.00 50.66 30 GLU B CA 1
ATOM 1123 C C . GLU B 1 32 ? 53.655 -9.942 22.357 1.00 53.92 30 GLU B C 1
ATOM 1124 O O . GLU B 1 32 ? 52.737 -10.009 21.539 1.00 50.17 30 GLU B O 1
ATOM 1130 N N . ILE B 1 33 ? 53.935 -8.838 23.057 1.00 53.19 31 ILE B N 1
ATOM 1131 C CA . ILE B 1 33 ? 53.276 -7.545 22.853 1.00 53.42 31 ILE B CA 1
ATOM 1132 C C . ILE B 1 33 ? 54.352 -6.663 22.260 1.00 60.13 31 ILE B C 1
ATOM 1133 O O . ILE B 1 33 ? 55.322 -6.330 22.941 1.00 60.77 31 ILE B O 1
ATOM 1138 N N . LYS B 1 34 ? 54.235 -6.347 20.976 1.00 56.51 32 LYS B N 1
ATOM 1139 C CA . LYS B 1 34 ? 55.284 -5.575 20.322 1.00 58.23 32 LYS B CA 1
ATOM 1140 C C . LYS B 1 34 ? 54.732 -4.721 19.184 1.00 59.24 32 LYS B C 1
ATOM 1141 O O . LYS B 1 34 ? 53.656 -5.047 18.665 1.00 55.41 32 LYS B O 1
ATOM 1147 N N . PRO B 1 35 ? 55.463 -3.661 18.739 1.00 57.34 33 PRO B N 1
ATOM 1148 C CA . PRO B 1 35 ? 55.006 -2.918 17.555 1.00 57.12 33 PRO B CA 1
ATOM 1149 C C . PRO B 1 35 ? 54.996 -3.862 16.358 1.00 61.28 33 PRO B C 1
ATOM 1150 O O . PRO B 1 35 ? 55.880 -4.712 16.236 1.00 60.85 33 PRO B O 1
ATOM 1154 N N . MET B 1 36 ? 53.940 -3.794 15.551 1.00 58.10 34 MET B N 1
ATOM 1155 C CA . MET B 1 36 ? 53.757 -4.662 14.392 1.00 57.80 34 MET B CA 1
ATOM 1156 C C . MET B 1 36 ? 53.355 -3.788 13.212 1.00 62.77 34 MET B C 1
ATOM 1157 O O . MET B 1 36 ? 52.342 -3.099 13.288 1.00 63.26 34 MET B O 1
ATOM 1162 N N . LYS B 1 37 ? 54.163 -3.772 12.146 1.00 59.94 35 LYS B N 1
ATOM 1163 C CA . LYS B 1 37 ? 53.888 -2.926 10.982 1.00 60.91 35 LYS B CA 1
ATOM 1164 C C . LYS B 1 37 ? 52.907 -3.579 9.980 1.00 64.10 35 LYS B C 1
ATOM 1165 O O . LYS B 1 37 ? 52.289 -2.862 9.189 1.00 64.00 35 LYS B O 1
ATOM 1171 N N . GLN B 1 38 ? 52.749 -4.914 10.032 1.00 59.67 36 GLN B N 1
ATOM 1172 C CA . GLN B 1 38 ? 51.940 -5.674 9.071 1.00 58.38 36 GLN B CA 1
ATOM 1173 C C . GLN B 1 38 ? 50.633 -6.262 9.625 1.00 57.98 36 GLN B C 1
ATOM 1174 O O . GLN B 1 38 ? 49.787 -6.671 8.828 1.00 56.97 36 GLN B O 1
ATOM 1180 N N . LYS B 1 39 ? 50.464 -6.356 10.954 1.00 52.56 37 LYS B N 1
ATOM 1181 C CA . LYS B 1 39 ? 49.259 -6.994 11.494 1.00 50.01 37 LYS B CA 1
ATOM 1182 C C . LYS B 1 39 ? 48.829 -6.415 12.841 1.00 50.59 37 LYS B C 1
ATOM 1183 O O . LYS B 1 39 ? 49.573 -5.657 13.459 1.00 50.96 37 LYS B O 1
ATOM 1189 N N . ILE B 1 40 ? 47.610 -6.755 13.274 1.00 43.86 38 ILE B N 1
ATOM 1190 C CA . ILE B 1 40 ? 47.050 -6.385 14.585 1.00 42.64 38 ILE B CA 1
ATOM 1191 C C . ILE B 1 40 ? 47.358 -7.530 15.568 1.00 45.83 38 ILE B C 1
ATOM 1192 O O . ILE B 1 40 ? 47.638 -7.298 16.748 1.00 45.78 38 ILE B O 1
ATOM 1197 N N . ALA B 1 41 ? 47.252 -8.771 15.076 1.00 41.57 39 ALA B N 1
ATOM 1198 C CA . ALA B 1 41 ? 47.491 -9.976 15.879 1.00 42.11 39 ALA B CA 1
ATOM 1199 C C . ALA B 1 41 ? 47.789 -11.149 14.979 1.00 47.20 39 ALA B C 1
ATOM 1200 O O . ALA B 1 41 ? 47.327 -11.186 13.835 1.00 46.97 39 ALA B O 1
ATOM 1202 N N . SER B 1 42 ? 48.584 -12.098 15.486 1.00 43.77 40 SER B N 1
ATOM 1203 C CA . SER B 1 42 ? 48.918 -13.324 14.760 1.00 43.03 40 SER B CA 1
ATOM 1204 C C . SER B 1 42 ? 49.181 -14.464 15.738 1.00 47.48 40 SER B C 1
ATOM 1205 O O . SER B 1 42 ? 49.487 -14.227 16.914 1.00 46.25 40 SER B O 1
ATOM 1208 N N . PHE B 1 43 ? 49.086 -15.700 15.239 1.00 44.61 41 PHE B N 1
ATOM 1209 C CA . PHE B 1 43 ? 49.393 -16.870 16.040 1.00 44.02 41 PHE B CA 1
ATOM 1210 C C . PHE B 1 43 ? 50.246 -17.818 15.210 1.00 49.32 41 PHE B C 1
ATOM 1211 O O . PHE B 1 43 ? 49.831 -18.236 14.133 1.00 48.90 41 PHE B O 1
ATOM 1219 N N . SER B 1 44 ? 51.434 -18.150 15.717 1.00 48.22 42 SER B N 1
ATOM 1220 C CA . SER B 1 44 ? 52.349 -19.080 15.066 1.00 50.07 42 SER B CA 1
ATOM 1221 C C . SER B 1 44 ? 52.148 -20.473 15.665 1.00 54.50 42 SER B C 1
ATOM 1222 O O . SER B 1 44 ? 52.431 -20.675 16.847 1.00 51.63 42 SER B O 1
ATOM 1225 N N . PHE B 1 45 ? 51.622 -21.418 14.868 1.00 52.51 43 PHE B N 1
ATOM 1226 C CA . PHE B 1 45 ? 51.433 -22.799 15.313 1.00 53.90 43 PHE B CA 1
ATOM 1227 C C . PHE B 1 45 ? 52.788 -23.490 15.535 1.00 60.35 43 PHE B C 1
ATOM 1228 O O . PHE B 1 45 ? 52.897 -24.345 16.410 1.00 60.99 43 PHE B O 1
ATOM 1236 N N . LYS B 1 46 ? 53.825 -23.072 14.785 1.00 58.59 44 LYS B N 1
ATOM 1237 C CA . LYS B 1 46 ? 55.180 -23.629 14.871 1.00 61.04 44 LYS B CA 1
ATOM 1238 C C . LYS B 1 46 ? 55.822 -23.346 16.246 1.00 63.61 44 LYS B C 1
ATOM 1239 O O . LYS B 1 46 ? 56.346 -24.272 16.853 1.00 64.73 44 LYS B O 1
ATOM 1245 N N . THR B 1 47 ? 55.765 -22.089 16.735 1.00 57.32 45 THR B N 1
ATOM 1246 C CA . THR B 1 47 ? 56.386 -21.717 18.013 1.00 56.68 45 THR B CA 1
ATOM 1247 C C . THR B 1 47 ? 55.348 -21.534 19.139 1.00 56.93 45 THR B C 1
ATOM 1248 O O . THR B 1 47 ? 55.729 -21.242 20.282 1.00 55.48 45 THR B O 1
ATOM 1252 N N . LYS B 1 48 ? 54.042 -21.703 18.814 1.00 51.71 46 LYS B N 1
ATOM 1253 C CA . LYS B 1 48 ? 52.924 -21.528 19.752 1.00 49.56 46 LYS B CA 1
ATOM 1254 C C . LYS B 1 48 ? 53.041 -20.123 20.373 1.00 50.96 46 LYS B C 1
ATOM 1255 O O . LYS B 1 48 ? 53.066 -19.973 21.594 1.00 50.72 46 LYS B O 1
ATOM 1261 N N . THR B 1 49 ? 53.196 -19.104 19.505 1.00 45.96 47 THR B N 1
ATOM 1262 C CA . THR B 1 49 ? 53.366 -17.720 19.933 1.00 45.65 47 THR B CA 1
ATOM 1263 C C . THR B 1 49 ? 52.212 -16.852 19.450 1.00 48.37 47 THR B C 1
ATOM 1264 O O . THR B 1 49 ? 51.940 -16.781 18.247 1.00 46.78 47 THR B O 1
ATOM 1268 N N . LEU B 1 50 ? 51.548 -16.184 20.413 1.00 44.27 48 LEU B N 1
ATOM 1269 C CA . LEU B 1 50 ? 50.515 -15.190 20.176 1.00 42.05 48 LEU B CA 1
ATOM 1270 C C . LEU B 1 50 ? 51.208 -13.834 20.149 1.00 46.80 48 LEU B C 1
ATOM 1271 O O . LEU B 1 50 ? 51.901 -13.478 21.108 1.00 47.36 48 LEU B O 1
ATOM 1276 N N . ARG B 1 51 ? 51.065 -13.098 19.047 1.00 43.86 49 ARG B N 1
ATOM 1277 C CA . ARG B 1 51 ? 51.656 -11.771 18.922 1.00 44.35 49 ARG B CA 1
ATOM 1278 C C . ARG B 1 51 ? 50.546 -10.740 18.864 1.00 46.46 49 ARG B C 1
ATOM 1279 O O . ARG B 1 51 ? 49.610 -10.913 18.096 1.00 45.34 49 ARG B O 1
ATOM 1287 N N . LEU B 1 52 ? 50.608 -9.705 19.716 1.00 43.62 50 LEU B N 1
ATOM 1288 C CA . LEU B 1 52 ? 49.580 -8.656 19.721 1.00 42.75 50 LEU B CA 1
ATOM 1289 C C . LEU B 1 52 ? 50.236 -7.323 19.493 1.00 48.50 50 LEU B C 1
ATOM 1290 O O . LEU B 1 52 ? 51.253 -7.020 20.122 1.00 47.66 50 LEU B O 1
ATOM 1295 N N . ASN B 1 53 ? 49.655 -6.526 18.588 1.00 45.72 51 ASN B N 1
ATOM 1296 C CA . ASN B 1 53 ? 50.166 -5.205 18.227 1.00 45.94 51 ASN B CA 1
ATOM 1297 C C . ASN B 1 53 ? 50.077 -4.280 19.460 1.00 49.43 51 ASN B C 1
ATOM 1298 O O . ASN B 1 53 ? 48.989 -4.084 20.006 1.00 46.91 51 ASN B O 1
ATOM 1303 N N . LYS B 1 54 ? 51.244 -3.756 19.916 1.00 48.99 52 LYS B N 1
ATOM 1304 C CA . LYS B 1 54 ? 51.372 -2.918 21.113 1.00 50.16 52 LYS B CA 1
ATOM 1305 C C . LYS B 1 54 ? 50.439 -1.692 21.074 1.00 55.53 52 LYS B C 1
ATOM 1306 O O . LYS B 1 54 ? 49.785 -1.400 22.081 1.00 54.85 52 LYS B O 1
ATOM 1312 N N . TYR B 1 55 ? 50.371 -0.985 19.923 1.00 52.97 53 TYR B N 1
ATOM 1313 C CA . TYR B 1 55 ? 49.496 0.181 19.800 1.00 52.72 53 TYR B CA 1
ATOM 1314 C C . TYR B 1 55 ? 48.032 -0.213 20.048 1.00 52.96 53 TYR B C 1
ATOM 1315 O O . TYR B 1 55 ? 47.336 0.470 20.796 1.00 52.73 53 TYR B O 1
ATOM 1324 N N . VAL B 1 56 ? 47.577 -1.308 19.427 1.00 48.34 54 VAL B N 1
ATOM 1325 C CA . VAL B 1 56 ? 46.194 -1.809 19.545 1.00 46.49 54 VAL B CA 1
ATOM 1326 C C . VAL B 1 56 ? 45.891 -2.155 21.023 1.00 50.58 54 VAL B C 1
ATOM 1327 O O . VAL B 1 56 ? 44.870 -1.714 21.556 1.00 51.35 54 VAL B O 1
ATOM 1331 N N . VAL B 1 57 ? 46.798 -2.904 21.671 1.00 46.63 55 VAL B N 1
ATOM 1332 C CA . VAL B 1 57 ? 46.717 -3.315 23.084 1.00 48.12 55 VAL B CA 1
ATOM 1333 C C . VAL B 1 57 ? 46.514 -2.083 23.993 1.00 53.23 55 VAL B C 1
ATOM 1334 O O . VAL B 1 57 ? 45.707 -2.126 24.922 1.00 53.42 55 VAL B O 1
ATOM 1338 N N . GLU B 1 58 ? 47.237 -0.996 23.705 1.00 51.45 56 GLU B N 1
ATOM 1339 C CA . GLU B 1 58 ? 47.213 0.226 24.508 1.00 54.09 56 GLU B CA 1
ATOM 1340 C C . GLU B 1 58 ? 46.097 1.216 24.134 1.00 59.26 56 GLU B C 1
ATOM 1341 O O . GLU B 1 58 ? 45.825 2.123 24.925 1.00 61.26 56 GLU B O 1
ATOM 1347 N N . ASN B 1 59 ? 45.445 1.053 22.967 1.00 54.90 57 ASN B N 1
ATOM 1348 C CA . ASN B 1 59 ? 44.456 2.032 22.520 1.00 55.84 57 ASN B CA 1
ATOM 1349 C C . ASN B 1 59 ? 43.058 1.481 22.210 1.00 59.67 57 ASN B C 1
ATOM 1350 O O . ASN B 1 59 ? 42.115 2.271 22.171 1.00 62.28 57 ASN B O 1
ATOM 1355 N N . PHE B 1 60 ? 42.904 0.173 21.982 1.00 52.89 58 PHE B N 1
ATOM 1356 C CA . PHE B 1 60 ? 41.571 -0.376 21.676 1.00 50.36 58 PHE B CA 1
ATOM 1357 C C . PHE B 1 60 ? 40.817 -0.735 22.941 1.00 53.72 58 PHE B C 1
ATOM 1358 O O . PHE B 1 60 ? 41.419 -1.236 23.892 1.00 51.58 58 PHE B O 1
ATOM 1366 N N . ASP B 1 61 ? 39.483 -0.542 22.926 1.00 52.03 59 ASP B N 1
ATOM 1367 C CA . ASP B 1 61 ? 38.607 -0.898 24.046 1.00 52.98 59 ASP B CA 1
ATOM 1368 C C . ASP B 1 61 ? 38.720 -2.417 24.335 1.00 54.32 59 ASP B C 1
ATOM 1369 O O . ASP B 1 61 ? 39.015 -3.203 23.433 1.00 50.24 59 ASP B O 1
ATOM 1374 N N . GLU B 1 62 ? 38.527 -2.798 25.601 1.00 52.05 60 GLU B N 1
ATOM 1375 C CA . GLU B 1 62 ? 38.661 -4.162 26.120 1.00 51.48 60 GLU B CA 1
ATOM 1376 C C . GLU B 1 62 ? 37.863 -5.211 25.335 1.00 51.45 60 GLU B C 1
ATOM 1377 O O . GLU B 1 62 ? 38.372 -6.305 25.115 1.00 50.88 60 GLU B O 1
ATOM 1383 N N . GLU B 1 63 ? 36.633 -4.895 24.939 1.00 47.42 61 GLU B N 1
ATOM 1384 C CA . GLU B 1 63 ? 35.766 -5.793 24.169 1.00 46.41 61 GLU B CA 1
ATOM 1385 C C . GLU B 1 63 ? 36.374 -6.107 22.790 1.00 47.17 61 GLU B C 1
ATOM 1386 O O . GLU B 1 63 ? 36.245 -7.240 22.299 1.00 44.30 61 GLU B O 1
ATOM 1392 N N . LEU B 1 64 ? 37.022 -5.105 22.155 1.00 44.13 62 LEU B N 1
ATOM 1393 C CA . LEU B 1 64 ? 37.652 -5.323 20.847 1.00 42.99 62 LEU B CA 1
ATOM 1394 C C . LEU B 1 64 ? 38.843 -6.241 21.024 1.00 45.08 62 LEU B C 1
ATOM 1395 O O . LEU B 1 64 ? 39.026 -7.135 20.210 1.00 42.93 62 LEU B O 1
ATOM 1400 N N . LEU B 1 65 ? 39.602 -6.068 22.132 1.00 43.20 63 LEU B N 1
ATOM 1401 C CA . LEU B 1 65 ? 40.758 -6.909 22.466 1.00 42.74 63 LEU B CA 1
ATOM 1402 C C . LEU B 1 65 ? 40.324 -8.349 22.725 1.00 44.45 63 LEU B C 1
ATOM 1403 O O . LEU B 1 65 ? 40.993 -9.271 22.270 1.00 41.11 63 LEU B O 1
ATOM 1408 N N . HIS B 1 66 ? 39.198 -8.535 23.432 1.00 43.16 64 HIS B N 1
ATOM 1409 C CA . HIS B 1 66 ? 38.610 -9.849 23.700 1.00 43.23 64 HIS B CA 1
ATOM 1410 C C . HIS B 1 66 ? 38.354 -10.587 22.400 1.00 43.43 64 HIS B C 1
ATOM 1411 O O . HIS B 1 66 ? 38.788 -11.721 22.246 1.00 41.40 64 HIS B O 1
ATOM 1418 N N . TYR B 1 67 ? 37.663 -9.919 21.452 1.00 39.16 65 TYR B N 1
ATOM 1419 C CA . TYR B 1 67 ? 37.324 -10.475 20.137 1.00 38.16 65 TYR B CA 1
ATOM 1420 C C . TYR B 1 67 ? 38.596 -10.845 19.357 1.00 40.97 65 TYR B C 1
ATOM 1421 O O . TYR B 1 67 ? 38.644 -11.905 18.739 1.00 38.71 65 TYR B O 1
ATOM 1430 N N . ILE B 1 68 ? 39.611 -9.964 19.376 1.00 39.28 66 ILE B N 1
ATOM 1431 C CA . ILE B 1 68 ? 40.855 -10.179 18.630 1.00 38.79 66 ILE B CA 1
ATOM 1432 C C . ILE B 1 68 ? 41.624 -11.396 19.192 1.00 41.67 66 ILE B C 1
ATOM 1433 O O . ILE B 1 68 ? 42.128 -12.216 18.420 1.00 40.01 66 ILE B O 1
ATOM 1438 N N . ILE B 1 69 ? 41.754 -11.475 20.525 1.00 39.25 67 ILE B N 1
ATOM 1439 C CA . ILE B 1 69 ? 42.462 -12.577 21.177 1.00 39.03 67 ILE B CA 1
ATOM 1440 C C . ILE B 1 69 ? 41.704 -13.902 20.934 1.00 39.90 67 ILE B C 1
ATOM 1441 O O . ILE B 1 69 ? 42.333 -14.917 20.657 1.00 39.24 67 ILE B O 1
ATOM 1446 N N . LEU B 1 70 ? 40.374 -13.883 21.061 1.00 37.07 68 LEU B N 1
ATOM 1447 C CA . LEU B 1 70 ? 39.526 -15.049 20.803 1.00 37.46 68 LEU B CA 1
ATOM 1448 C C . LEU B 1 70 ? 39.756 -15.575 19.402 1.00 40.38 68 LEU B C 1
ATOM 1449 O O . LEU B 1 70 ? 39.942 -16.769 19.237 1.00 41.45 68 LEU B O 1
ATOM 1454 N N . HIS B 1 71 ? 39.776 -14.689 18.398 1.00 36.30 69 HIS B N 1
ATOM 1455 C CA . HIS B 1 71 ? 40.014 -15.096 16.995 1.00 35.81 69 HIS B CA 1
ATOM 1456 C C . HIS B 1 71 ? 41.248 -15.993 16.883 1.00 40.99 69 HIS B C 1
ATOM 1457 O O . HIS B 1 71 ? 41.174 -17.098 16.329 1.00 41.11 69 HIS B O 1
ATOM 1464 N N . GLU B 1 72 ? 42.381 -15.519 17.423 1.00 37.07 70 GLU B N 1
ATOM 1465 C CA . GLU B 1 72 ? 43.645 -16.263 17.352 1.00 36.95 70 GLU B CA 1
ATOM 1466 C C . GLU B 1 72 ? 43.629 -17.538 18.160 1.00 40.12 70 GLU B C 1
ATOM 1467 O O . GLU B 1 72 ? 44.145 -18.560 17.705 1.00 39.94 70 GLU B O 1
ATOM 1473 N N . LEU B 1 73 ? 43.076 -17.475 19.381 1.00 35.74 71 LEU B N 1
ATOM 1474 C CA . LEU B 1 73 ? 43.103 -18.637 20.265 1.00 35.02 71 LEU B CA 1
ATOM 1475 C C . LEU B 1 73 ? 42.073 -19.679 19.882 1.00 40.17 71 LEU B C 1
ATOM 1476 O O . LEU B 1 73 ? 42.305 -20.854 20.156 1.00 41.16 71 LEU B O 1
ATOM 1481 N N . ILE B 1 74 ? 40.990 -19.286 19.180 1.00 38.26 72 ILE B N 1
ATOM 1482 C CA . ILE B 1 74 ? 40.030 -20.263 18.633 1.00 37.83 72 ILE B CA 1
ATOM 1483 C C . ILE B 1 74 ? 40.746 -21.060 17.531 1.00 42.53 72 ILE B C 1
ATOM 1484 O O . ILE B 1 74 ? 40.633 -22.285 17.508 1.00 43.26 72 ILE B O 1
ATOM 1489 N N . HIS B 1 75 ? 41.532 -20.384 16.660 1.00 39.49 73 HIS B N 1
ATOM 1490 C CA . HIS B 1 75 ? 42.317 -21.083 15.636 1.00 40.02 73 HIS B CA 1
ATOM 1491 C C . HIS B 1 75 ? 43.208 -22.142 16.275 1.00 44.59 73 HIS B C 1
ATOM 1492 O O . HIS B 1 75 ? 43.245 -23.287 15.800 1.00 43.40 73 HIS B O 1
ATOM 1499 N N . PHE B 1 76 ? 43.917 -21.752 17.376 1.00 41.39 74 PHE B N 1
ATOM 1500 C CA . PHE B 1 76 ? 44.814 -22.656 18.092 1.00 42.17 74 PHE B CA 1
ATOM 1501 C C . PHE B 1 76 ? 44.055 -23.855 18.686 1.00 47.96 74 PHE B C 1
ATOM 1502 O O . PHE B 1 76 ? 44.522 -24.977 18.544 1.00 50.47 74 PHE B O 1
ATOM 1510 N N . LYS B 1 77 ? 42.893 -23.624 19.315 1.00 43.62 75 LYS B N 1
ATOM 1511 C CA . LYS B 1 77 ? 42.080 -24.682 19.921 1.00 44.26 75 LYS B CA 1
ATOM 1512 C C . LYS B 1 77 ? 41.571 -25.701 18.896 1.00 49.50 75 LYS B C 1
ATOM 1513 O O . LYS B 1 77 ? 41.674 -26.902 1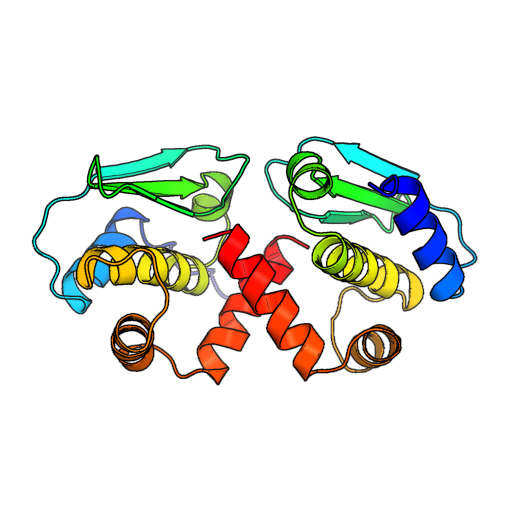9.141 1.00 49.90 75 LYS B O 1
ATOM 1519 N N . ILE B 1 78 ? 40.976 -25.232 17.790 1.00 45.42 76 ILE B N 1
ATOM 1520 C CA . ILE B 1 78 ? 40.348 -26.131 16.810 1.00 46.89 76 ILE B CA 1
ATOM 1521 C C . ILE B 1 78 ? 41.354 -26.670 15.774 1.00 52.60 76 ILE B C 1
ATOM 1522 O O . ILE B 1 78 ? 40.955 -27.460 14.922 1.00 54.05 76 ILE B O 1
ATOM 1527 N N . LYS B 1 79 ? 42.633 -26.226 15.829 1.00 48.38 77 LYS B N 1
ATOM 1528 C CA . LYS B 1 79 ? 43.711 -26.625 14.910 1.00 48.45 77 LYS B CA 1
ATOM 1529 C C . LYS B 1 79 ? 43.265 -26.436 13.443 1.00 53.55 77 LYS B C 1
ATOM 1530 O O . LYS B 1 79 ? 43.260 -27.374 12.646 1.00 55.59 77 LYS B O 1
ATOM 1536 N N . SER B 1 80 ? 42.853 -25.210 13.110 1.00 48.07 78 SER B N 1
ATOM 1537 C CA . SER B 1 80 ? 42.403 -24.819 11.768 1.00 47.70 78 SER B CA 1
ATOM 1538 C C . SER B 1 80 ? 42.582 -23.318 11.588 1.00 50.86 78 SER B C 1
ATOM 1539 O O . SER B 1 80 ? 42.236 -22.555 12.496 1.00 48.61 78 SER B O 1
ATOM 1542 N N . ILE B 1 81 ? 43.056 -22.896 10.396 1.00 48.55 79 ILE B N 1
ATOM 1543 C CA . ILE B 1 81 ? 43.248 -21.486 10.014 1.00 48.40 79 ILE B CA 1
ATOM 1544 C C . ILE B 1 81 ? 41.968 -20.912 9.378 1.00 50.33 79 ILE B C 1
ATOM 1545 O O . ILE B 1 81 ? 41.945 -19.729 9.011 1.00 47.97 79 ILE B O 1
ATOM 1550 N N . ASN B 1 82 ? 40.915 -21.741 9.229 1.00 46.64 80 ASN B N 1
ATOM 1551 C CA . ASN B 1 82 ? 39.678 -21.281 8.602 1.00 46.06 80 ASN B CA 1
ATOM 1552 C C . ASN B 1 82 ? 38.656 -20.787 9.630 1.00 46.74 80 ASN B C 1
ATOM 1553 O O . ASN B 1 82 ? 38.844 -20.964 10.841 1.00 44.79 80 ASN B O 1
ATOM 1558 N N . HIS B 1 83 ? 37.608 -20.094 9.133 1.00 42.43 81 HIS B N 1
ATOM 1559 C CA . HIS B 1 83 ? 36.630 -19.404 9.966 1.00 41.34 81 HIS B CA 1
ATOM 1560 C C . HIS B 1 83 ? 35.190 -19.895 9.800 1.00 45.88 81 HIS B C 1
ATOM 1561 O O . HIS B 1 83 ? 34.268 -19.136 10.102 1.00 46.49 81 HIS B O 1
ATOM 1568 N N . GLY B 1 84 ? 35.020 -21.161 9.424 1.00 42.54 82 GLY B N 1
ATOM 1569 C CA . GLY B 1 84 ? 33.713 -21.791 9.212 1.00 43.98 82 GLY B CA 1
ATOM 1570 C C . GLY B 1 84 ? 32.932 -22.121 10.469 1.00 48.24 82 GLY B C 1
ATOM 1571 O O . GLY B 1 84 ? 33.109 -21.485 11.509 1.00 45.68 82 GLY B O 1
ATOM 1572 N N . ILE B 1 85 ? 32.076 -23.146 10.391 1.00 47.53 83 ILE B N 1
ATOM 1573 C CA . ILE B 1 85 ? 31.171 -23.522 11.487 1.00 47.12 83 ILE B CA 1
ATOM 1574 C C . ILE B 1 85 ? 31.891 -23.948 12.804 1.00 49.25 83 ILE B C 1
ATOM 1575 O O . ILE B 1 85 ? 31.368 -23.637 13.879 1.00 46.29 83 ILE B O 1
ATOM 1580 N N . LYS B 1 86 ? 33.055 -24.630 12.733 1.00 47.01 84 LYS B N 1
ATOM 1581 C CA . LYS B 1 86 ? 33.803 -25.042 13.933 1.00 47.36 84 LYS B CA 1
ATOM 1582 C C . LYS B 1 86 ? 34.338 -23.797 14.670 1.00 48.03 84 LYS B C 1
ATOM 1583 O O . LYS B 1 86 ? 34.230 -23.694 15.889 1.00 46.25 84 LYS B O 1
ATOM 1589 N N . PHE B 1 87 ? 34.838 -22.823 13.908 1.00 43.64 85 PHE B N 1
ATOM 1590 C CA . PHE B 1 87 ? 35.332 -21.548 14.442 1.00 40.63 85 PHE B CA 1
ATOM 1591 C C . PHE B 1 87 ? 34.178 -20.738 15.054 1.00 43.98 85 PHE B C 1
ATOM 1592 O O . PHE B 1 87 ? 34.272 -20.273 16.194 1.00 41.05 85 PHE B O 1
ATOM 1600 N N . GLU B 1 88 ? 33.092 -20.575 14.277 1.00 42.73 86 GLU B N 1
ATOM 1601 C CA . GLU B 1 88 ? 31.881 -19.842 14.649 1.00 44.26 86 GLU B CA 1
ATOM 1602 C C . GLU B 1 88 ? 31.254 -20.386 15.936 1.00 48.12 86 GLU B C 1
ATOM 1603 O O . GLU B 1 88 ? 30.891 -19.595 16.806 1.00 47.28 86 GLU B O 1
ATOM 1609 N N . ASN B 1 89 ? 31.163 -21.720 16.081 1.00 46.02 87 ASN B N 1
ATOM 1610 C CA . ASN B 1 89 ? 30.579 -22.341 17.270 1.00 47.20 87 ASN B CA 1
ATOM 1611 C C . ASN B 1 89 ? 31.378 -22.021 18.543 1.00 48.75 87 ASN B C 1
ATOM 1612 O O . ASN B 1 89 ? 30.781 -21.826 19.597 1.00 48.48 87 ASN B O 1
ATOM 1617 N N . GLU B 1 90 ? 32.702 -21.918 18.437 1.00 43.88 88 GLU B N 1
ATOM 1618 C CA . GLU B 1 90 ? 33.550 -21.529 19.566 1.00 42.65 88 GLU B CA 1
ATOM 1619 C C . GLU B 1 90 ? 33.345 -20.045 19.922 1.00 45.49 88 GLU B C 1
ATOM 1620 O O . GLU B 1 90 ? 33.227 -19.703 21.101 1.00 44.81 88 GLU B O 1
ATOM 1626 N N . LEU B 1 91 ? 33.278 -19.173 18.905 1.00 39.88 89 LEU B N 1
ATOM 1627 C CA . LEU B 1 91 ? 33.094 -17.735 19.085 1.00 39.40 89 LEU B CA 1
ATOM 1628 C C . LEU B 1 91 ? 31.717 -17.403 19.685 1.00 43.57 89 LEU B C 1
ATOM 1629 O O . LEU B 1 91 ? 31.612 -16.493 20.513 1.00 42.97 89 LEU B O 1
ATOM 1634 N N . ARG B 1 92 ? 30.678 -18.171 19.300 1.00 41.25 90 ARG B N 1
ATOM 1635 C CA . ARG B 1 92 ? 29.294 -18.006 19.762 1.00 42.64 90 ARG B CA 1
ATOM 1636 C C . ARG B 1 92 ? 29.140 -18.291 21.258 1.00 46.43 90 ARG B C 1
ATOM 1637 O O . ARG B 1 92 ? 28.128 -17.902 21.847 1.00 46.01 90 ARG B O 1
ATOM 1645 N N . ASN B 1 93 ? 30.148 -18.914 21.883 1.00 43.44 91 ASN B N 1
ATOM 1646 C CA . ASN B 1 93 ? 30.139 -19.116 23.336 1.00 44.11 91 ASN B CA 1
ATOM 1647 C C . ASN B 1 93 ? 30.484 -17.793 24.054 1.00 47.57 91 ASN B C 1
ATOM 1648 O O . ASN B 1 93 ? 30.345 -17.698 25.280 1.00 47.35 91 ASN B O 1
ATOM 1653 N N . TYR B 1 94 ? 30.898 -16.766 23.288 1.00 43.00 92 TYR B N 1
ATOM 1654 C CA . TYR B 1 94 ? 31.265 -15.464 23.856 1.00 42.48 92 TYR B CA 1
ATOM 1655 C C . TYR B 1 94 ? 30.451 -14.320 23.288 1.00 46.51 92 TYR B C 1
ATOM 1656 O O . TYR B 1 94 ? 30.022 -13.459 24.043 1.00 47.13 92 TYR B O 1
ATOM 1665 N N . PHE B 1 95 ? 30.228 -14.316 21.970 1.00 42.06 93 PHE B N 1
ATOM 1666 C CA . PHE B 1 95 ? 29.540 -13.238 21.283 1.00 42.29 93 PHE B CA 1
ATOM 1667 C C . PHE B 1 95 ? 28.551 -13.765 20.266 1.00 45.97 93 PHE B C 1
ATOM 1668 O O . PHE B 1 95 ? 28.883 -14.640 19.471 1.00 45.49 93 PHE B O 1
ATOM 1676 N N . SER B 1 96 ? 27.349 -13.190 20.262 1.00 43.92 94 SER B N 1
ATOM 1677 C CA . SER B 1 96 ? 26.302 -13.527 19.304 1.00 44.57 94 SER B CA 1
ATOM 1678 C C . SER B 1 96 ? 26.681 -12.950 17.926 1.00 46.89 94 SER B C 1
ATOM 1679 O O . SER B 1 96 ? 27.646 -12.174 17.820 1.00 44.68 94 SER B O 1
ATOM 1682 N N . LYS B 1 97 ? 25.929 -13.313 16.887 1.00 44.26 95 LYS B N 1
ATOM 1683 C CA . LYS B 1 97 ? 26.177 -12.791 15.550 1.00 44.76 95 LYS B CA 1
ATOM 1684 C C . LYS B 1 97 ? 26.048 -11.257 15.568 1.00 49.84 95 LYS B C 1
ATOM 1685 O O . LYS B 1 97 ? 26.915 -10.571 15.030 1.00 48.09 95 LYS B O 1
ATOM 1691 N N . ASN B 1 98 ? 25.003 -10.732 16.239 1.00 48.46 96 ASN B N 1
ATOM 1692 C CA . ASN B 1 98 ? 24.763 -9.292 16.341 1.00 49.09 96 ASN B CA 1
ATOM 1693 C C . ASN B 1 98 ? 25.888 -8.596 17.113 1.00 49.66 96 ASN B C 1
ATOM 1694 O O . ASN B 1 98 ? 26.328 -7.535 16.686 1.00 49.12 96 ASN B O 1
ATOM 1699 N N . GLU B 1 99 ? 26.394 -9.213 18.194 1.00 46.03 97 GLU B N 1
ATOM 1700 C CA . GLU B 1 99 ? 27.513 -8.646 18.964 1.00 44.23 97 GLU B CA 1
ATOM 1701 C C . GLU B 1 99 ? 28.788 -8.611 18.122 1.00 46.05 97 GLU B C 1
ATOM 1702 O O . GLU B 1 99 ? 29.499 -7.612 18.169 1.00 44.75 97 GLU B O 1
ATOM 1708 N N . CYS B 1 100 ? 29.034 -9.652 17.306 1.00 43.01 98 CYS B N 1
ATOM 1709 C CA . CYS B 1 100 ? 30.185 -9.704 16.396 1.00 41.71 98 CYS B CA 1
ATOM 1710 C C . CYS B 1 100 ? 30.069 -8.652 15.317 1.00 44.76 98 CYS B C 1
ATOM 1711 O O . CYS B 1 100 ? 31.083 -8.049 14.992 1.00 43.29 98 CYS B O 1
ATOM 1714 N N . ASP B 1 101 ? 28.849 -8.390 14.803 1.00 42.25 99 ASP B N 1
ATOM 1715 C CA . ASP B 1 101 ? 28.623 -7.349 13.783 1.00 43.13 99 ASP B CA 1
ATOM 1716 C C . ASP B 1 101 ? 29.023 -5.975 14.337 1.00 46.96 99 ASP B C 1
ATOM 1717 O O . ASP B 1 101 ? 29.717 -5.221 13.654 1.00 44.98 99 ASP B O 1
ATOM 1722 N N . GLU B 1 102 ? 28.611 -5.678 15.588 1.00 44.63 100 GLU B N 1
ATOM 1723 C CA . GLU B 1 102 ? 28.919 -4.411 16.255 1.00 45.44 100 GLU B CA 1
ATOM 1724 C C . GLU B 1 102 ? 30.427 -4.251 16.511 1.00 46.45 100 GLU B C 1
ATOM 1725 O O . GLU B 1 102 ? 30.971 -3.182 16.250 1.00 45.63 100 GLU B O 1
ATOM 1731 N N . ILE B 1 103 ? 31.097 -5.317 16.998 1.00 41.66 101 ILE B N 1
ATOM 1732 C CA . ILE B 1 103 ? 32.532 -5.323 17.272 1.00 39.14 101 ILE B CA 1
ATOM 1733 C C . ILE B 1 103 ? 33.292 -5.151 15.968 1.00 42.87 101 ILE B C 1
ATOM 1734 O O . ILE B 1 103 ? 34.221 -4.347 15.919 1.00 41.99 101 ILE B O 1
ATOM 1739 N N . GLU B 1 104 ? 32.896 -5.886 14.915 1.00 39.57 102 GLU B N 1
ATOM 1740 C CA . GLU B 1 104 ? 33.574 -5.810 13.612 1.00 39.50 102 GLU B CA 1
ATOM 1741 C C . GLU B 1 104 ? 33.471 -4.416 13.016 1.00 43.79 102 GLU B C 1
ATOM 1742 O O . GLU B 1 104 ? 34.454 -3.933 12.477 1.00 42.62 102 GLU B O 1
ATOM 1748 N N . LEU B 1 105 ? 32.318 -3.752 13.166 1.00 43.12 103 LEU B N 1
ATOM 1749 C CA . LEU B 1 105 ? 32.133 -2.379 12.690 1.00 44.41 103 LEU B CA 1
ATOM 1750 C C . LEU B 1 105 ? 33.018 -1.412 13.508 1.00 45.48 103 LEU B C 1
ATOM 1751 O O . LEU B 1 105 ? 33.601 -0.492 12.944 1.00 44.75 103 LEU B O 1
ATOM 1756 N N . LYS B 1 106 ? 33.125 -1.632 14.817 1.00 43.20 104 LYS B N 1
ATOM 1757 C CA . LYS B 1 106 ? 33.957 -0.791 15.691 1.00 42.88 104 LYS B CA 1
ATOM 1758 C C . LYS B 1 106 ? 35.436 -0.920 15.328 1.00 43.41 104 LYS B C 1
ATOM 1759 O O . LYS B 1 106 ? 36.144 0.087 15.308 1.00 44.83 104 LYS B O 1
ATOM 1765 N N . ILE B 1 107 ? 35.899 -2.138 15.023 1.00 38.37 105 ILE B N 1
ATOM 1766 C CA . ILE B 1 107 ? 37.297 -2.366 14.628 1.00 38.01 105 ILE B CA 1
ATOM 1767 C C . ILE B 1 107 ? 37.588 -1.613 13.298 1.00 40.51 105 ILE B C 1
ATOM 1768 O O . ILE B 1 107 ? 38.615 -0.949 13.188 1.00 39.91 105 ILE B O 1
ATOM 1773 N N . ILE B 1 108 ? 36.687 -1.715 12.310 1.00 38.31 106 ILE B N 1
ATOM 1774 C CA . ILE B 1 108 ? 36.847 -1.025 11.020 1.00 39.37 106 ILE B CA 1
ATOM 1775 C C . ILE B 1 108 ? 36.905 0.502 11.212 1.00 43.13 106 ILE B C 1
ATOM 1776 O O . ILE B 1 108 ? 37.734 1.168 10.586 1.00 42.80 106 ILE B O 1
ATOM 1781 N N . GLN B 1 109 ? 36.055 1.040 12.105 1.00 40.01 107 GLN B N 1
ATOM 1782 C CA . GLN B 1 109 ? 35.980 2.473 12.344 1.00 41.41 107 GLN B CA 1
ATOM 1783 C C . GLN B 1 109 ? 37.228 2.979 13.112 1.00 44.96 107 GLN B C 1
ATOM 1784 O O . GLN B 1 109 ? 37.542 4.161 13.025 1.00 47.96 107 GLN B O 1
ATOM 1790 N N . LYS B 1 110 ? 37.987 2.075 13.749 1.00 40.33 108 LYS B N 1
ATOM 1791 C CA . LYS B 1 110 ? 39.275 2.372 14.389 1.00 41.10 108 LYS B CA 1
ATOM 1792 C C . LYS B 1 110 ? 40.414 2.356 13.329 1.00 47.58 108 LYS B C 1
ATOM 1793 O O . LYS B 1 110 ? 41.438 3.010 13.516 1.00 48.59 108 LYS B O 1
ATOM 1799 N N . LEU B 1 111 ? 40.228 1.619 12.214 1.00 43.03 109 LEU B N 1
ATOM 1800 C CA . LEU B 1 111 ? 41.263 1.477 11.172 1.00 43.40 109 LEU B CA 1
ATOM 1801 C C . LEU B 1 111 ? 41.152 2.469 10.030 1.00 46.75 109 LEU B C 1
ATOM 1802 O O . LEU B 1 111 ? 42.176 2.849 9.467 1.00 46.66 109 LEU B O 1
ATOM 1807 N N . ILE B 1 112 ? 39.922 2.829 9.623 1.00 43.49 110 ILE B N 1
ATOM 1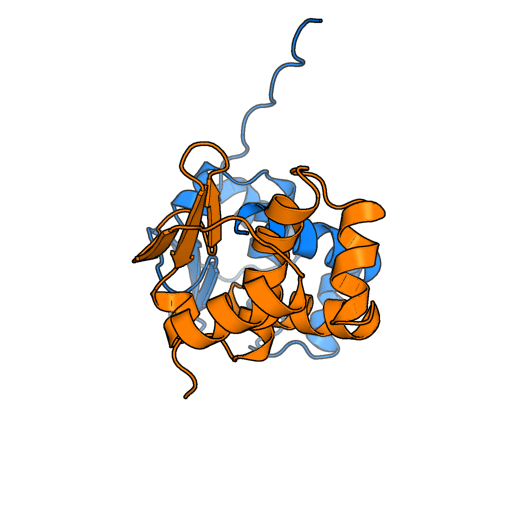808 C CA . ILE B 1 112 ? 39.705 3.726 8.483 1.00 44.51 110 ILE B CA 1
ATOM 1809 C C . ILE B 1 112 ? 38.761 4.878 8.858 1.00 42.74 110 ILE B C 1
ATOM 1810 O O . ILE B 1 112 ? 38.749 5.889 8.117 1.00 47.45 110 ILE B O 1
#

=== Feature glossary ===
Legend for the data blocks above and below:

— What the protein is —

The amino-acid sequence is the protein's primary structure: the linear order of residues from the N-terminus to the C-terminus, written in one-letter code. Everything else here — the 3D coordinates, the secondary structure, the domain annotations — is ultimately a consequence of this string.

Database cross-references. InterPro integrates a dozen domain/family signature databases into unified entries with residue-range hits. GO terms attach function/process/location labels with evidence codes. CATH codes position the fold in a four-level structural taxonomy. Organism is the NCBI-taxonomy species name.

— Where its atoms are —

The mmCIF block holds the 3D Cartesian coordinates of each backbone atom (N, Cα, C, O) in ångströms. mmCIF is the PDB's canonical archive format — a tagged-loop text representation of the atomic model.

The six renders are orthographic views along the three Cartesian axes in both directions. Representation (cartoon, sticks, or surface) and color scheme (sequence-rainbow or by-chain) vary across proteins so the training set covers all the common visualization conventions.

— Local backbone conformation —

Secondary structure is the local, repeating backbone conformation. DSSP classifies it into eight states by reading the hydrogen-bond network: three helix types (H, G, I), two β types (E, B), two non-regular types (T, S), and unstructured coil (-).

SS3 is a coarse helix/strand/coil call (letters a/b/c) made by the P-SEA algorithm from inter-Cα distances and dihedrals. It is less detailed than DSSP but needs only Cα positions.

Backbone dihedral angles. Every residue except chain termini has a φ (preceding-C → N → Cα → C) and a ψ (N → Cα → C → next-N). They are reported in degrees following the IUPAC sign convention. Secondary structure is essentially a statement about which (φ, ψ) basin each residue occupies.

— Global shape and packing —

The geometric summary reports three shape descriptors. Rg (radius of gyration) measures how spread out the Cα atoms are about their centre of mass; compact globular proteins have small Rg, elongated or unfolded ones large. Cα contacts (<8 Å, |i−j|>4) count long-range residue pairs in spatial proximity — high for tightly packed folds, near zero for rods or random coil. The bounding-box extents give the protein's footprint along x, y, z in Å.

Solvent accessibility: the surface area of each residue that a 1.4 Å water probe can touch, in Å². When only backbone atoms are present the absolute values are lower than full-atom SASA (side chains contribute most of the area) and are flagged as backbone-only.

Plot images: a contact map (which residues are close in 3D, as an N×N binary image), a Ramachandran scatter (backbone torsion angles, revealing secondary-structure composition at a glance), and — for AlphaFold structures — a PAE heatmap (pairwise prediction confidence).

— Structural neighborhood —

Foldseek's 3Di representation compresses backbone geometry into a per-residue letter drawn from a learned twenty-state alphabet. It captures the tertiary interaction pattern around each residue — which residues are packed against it in space, regardless of where they are in sequence.

Structural nearest neighbors (via Foldseek easy-search vs the PDB). Reported per hit: target PDB id, E-value, and alignment TM-score. A TM-score above ~0.5 is the conventional threshold for 'same fold'.

— Confidence and disorder —

pLDDT (predicted Local Distance Difference Test) is AlphaFold's per-residue confidence score, ranging from 0 to 100. Values above 90 indicate high confidence (typically well-packed cores); 70–90 is confident; 50–70 low confidence; below 50 usually means the region is disordered or the prediction is unreliable there. AlphaFold stores pLDDT in the mmCIF B-factor column.

For experimental (PDB) structures, the B-factor (temperature factor) quantifies the positional spread of each atom in the crystal — a combination of thermal vibration and static disorder — in units of Å². High B-factors mark flexible loops or poorly resolved regions; low B-factors mark the rigid, well-ordered core.

Predicted Aligned Error (PAE) is an AlphaFold confidence matrix: entry (i, j) is the expected error in the position of residue j, in ångströms, when the prediction is superimposed on the true structure at residue i. Low PAE within a block of residues means that block is internally rigid and well-predicted; high PAE between two blocks means their relative placement is uncertain even if each block individually is confident.